Protein AF-Q4SDS0-F1 (afdb_monomer_lite)

Organism: Tetraodon nigroviridis (NCBI:txid99883)

Radius of gyration: 25.42 Å; chains: 1; bounding box: 62×35×102 Å

Secondary structure (DSSP, 8-state):
-------TT---EEEEEEE--BEEEEEEEE-TT--S--TTSBPPHHHHHHHHH---HHHHHHHHHHHHTTSEEEEEEEEEESSSS--EEEEEEEBTTB-EEEEEEE-SS-SSEEEEEEEEESEETTEE-SEEEEEE--EE-SSB---STTPPP-B-SS--B-EE--SSSS--TT-TT--TT-SSPPPSEEEEEEE----TT------S--------SS-----B--EEPPPPPP---BS-GGG-EEEEEE--EEE--BTTPPPP--SEEEEEE--GGG--

InterPro domains:
  IPR000884 Thrombospondin type-1 (TSP1) repeat [PS50092] (225-279)
  IPR000884 Thrombospondin type-1 (TSP1) repeat [SM00209] (228-279)
  IPR009465 Spondin, N-terminal [NF038123] (28-195)
  IPR009465 Spondin, N-terminal [PF06468] (27-187)
  IPR009465 Spondin, N-terminal [PS51020] (1-173)
  IPR036383 Thrombospondin type-1 repeat superfamily [G3DSA:2.20.100.10] (224-274)
  IPR036383 Thrombospondin type-1 repeat superfamily [SSF82895] (225-274)
  IPR038678 Spondin, N-terminal domain superfamily [G3DSA:2.60.40.2130] (24-167)
  IPR044004 Spondin-like TSP1 domain [PF19028] (226-278)
  IPR051418 Spondin/Thrombospondin type-1 domain-containing [PTHR11311] (27-207)

pLDDT: mean 83.77, std 17.31, range [27.3, 98.62]

Foldseek 3Di:
DDDPPDDLQFDKFKKKKKKWAAFKKKKWQFDPVDKQADFPAAHDPQLQCCQAPVDRVVVVVVLVVVVVVVGTDDMDIAGGDNDLGFMWMDMDIYGPRRQFMWMWGHHAQAQRKIKIDIGDGQDDPSDGDAKDKDQIFIKHNQFAPAQESPGPGHGHPPRGGIHTDWCCPVPDQSHHSPNPPDPTDGRSMMMMMGTDDDDPPDPPPPDRDRDPDPPPPPPPLPWDAWDKDPKDPWDAFDDDQVPFGKIKIFIGTPDQTDSPHHHDDDGMDMDTHHGPVNPD

Sequence (280 aa):
MFGVHRAAGSDMLTYILAATVCCGWSTVSHNPHFRLWAEGVPATKGVQDFAELGVTVELMKAAKEARKKRSVGAMYRTAGIPNGIGHSSTELLMQPQNSLLSLVVKVIPSPDWFVGVDSVNLCQGDQWKEELTFDLQPFDAGTDSGFTFSSPNFPTSPVEKVTKITSQLPNHPANSFYYPRLKELPPIASIRVTRQSRSPGRQAPMSNHILPNVISQRISETPLDCEVSPWSSWGLCLGPCSRGGVRHRTRYILLRPANAGTPCPELEEQAECVPHSCMK

Structure (mmCIF, N/CA/C/O backbone):
data_AF-Q4SDS0-F1
#
_entry.id   AF-Q4SDS0-F1
#
loop_
_atom_site.group_PDB
_atom_site.id
_atom_site.type_symbol
_atom_site.label_atom_id
_atom_site.label_alt_id
_atom_site.label_comp_id
_atom_site.label_asym_id
_atom_site.label_entity_id
_atom_site.label_seq_id
_atom_site.pdbx_PDB_ins_code
_atom_site.Cartn_x
_atom_site.Cartn_y
_atom_site.Cartn_z
_atom_site.occupancy
_atom_site.B_iso_or_equiv
_atom_site.auth_seq_id
_atom_site.auth_comp_id
_atom_site.auth_asym_id
_atom_site.auth_atom_id
_atom_site.pdbx_PDB_model_num
ATOM 1 N N . MET A 1 1 ? -26.284 -6.804 51.581 1.00 33.50 1 MET A N 1
ATOM 2 C CA . MET A 1 1 ? -24.942 -6.792 50.962 1.00 33.50 1 MET A CA 1
ATOM 3 C C . MET A 1 1 ? -25.123 -7.258 49.520 1.00 33.50 1 MET A C 1
ATOM 5 O O . MET A 1 1 ? -25.178 -8.453 49.276 1.00 33.50 1 MET A O 1
ATOM 9 N N . PHE A 1 2 ? -25.385 -6.334 48.591 1.00 27.30 2 PHE A N 1
ATOM 10 C CA . PHE A 1 2 ? -25.527 -6.672 47.172 1.00 27.30 2 PHE A CA 1
ATOM 11 C C . PHE A 1 2 ? -24.123 -6.853 46.594 1.00 27.30 2 PHE A C 1
ATOM 13 O O . PHE A 1 2 ? -23.396 -5.880 46.406 1.00 27.30 2 PHE A O 1
ATOM 20 N N . GLY A 1 3 ? -23.719 -8.105 46.391 1.00 28.34 3 GLY A N 1
ATOM 21 C CA . GLY A 1 3 ? -22.502 -8.431 45.662 1.00 28.34 3 GLY A CA 1
ATOM 22 C C . GLY A 1 3 ? -22.682 -8.036 44.203 1.00 28.34 3 GLY A C 1
ATOM 23 O O . GLY A 1 3 ? -23.443 -8.666 43.474 1.00 28.34 3 GLY A O 1
ATOM 24 N N . VAL A 1 4 ? -22.004 -6.972 43.778 1.00 33.41 4 VAL A N 1
ATOM 25 C CA . VAL A 1 4 ? -21.864 -6.646 42.360 1.00 33.41 4 VAL A CA 1
ATOM 26 C C . VAL A 1 4 ? -20.939 -7.705 41.765 1.00 33.41 4 VAL A C 1
ATOM 28 O O . VAL A 1 4 ? -19.718 -7.603 41.874 1.00 33.41 4 VAL A O 1
ATOM 31 N N . HIS A 1 5 ? -21.513 -8.748 41.167 1.00 31.73 5 HIS A N 1
ATOM 32 C CA . HIS A 1 5 ? -20.778 -9.599 40.240 1.00 31.73 5 HIS A CA 1
ATOM 33 C C . HIS A 1 5 ? -20.291 -8.708 39.090 1.00 31.73 5 HIS A C 1
ATOM 35 O O . HIS A 1 5 ? -21.069 -8.323 38.220 1.00 31.73 5 HIS A O 1
ATOM 41 N N . ARG A 1 6 ? -19.003 -8.339 39.095 1.00 37.62 6 ARG A N 1
ATOM 42 C CA . ARG A 1 6 ? -18.347 -7.855 37.877 1.00 37.62 6 ARG A CA 1
ATOM 43 C C . ARG A 1 6 ? -18.357 -9.015 36.889 1.00 37.62 6 ARG A C 1
ATOM 45 O O . ARG A 1 6 ? -17.782 -10.064 37.174 1.00 37.62 6 ARG A O 1
ATOM 52 N N . ALA A 1 7 ? -19.047 -8.840 35.767 1.00 35.28 7 ALA A N 1
ATOM 53 C CA . ALA A 1 7 ? -18.949 -9.758 34.646 1.00 35.28 7 ALA A CA 1
ATOM 54 C C . ALA A 1 7 ? -17.475 -9.836 34.224 1.00 35.28 7 ALA A C 1
ATOM 56 O O . ALA A 1 7 ? -16.846 -8.808 33.979 1.00 35.28 7 ALA A O 1
ATOM 57 N N . ALA A 1 8 ? -16.923 -11.044 34.139 1.00 43.19 8 ALA A N 1
ATOM 58 C CA . ALA A 1 8 ? -15.521 -11.280 33.786 1.00 43.19 8 ALA A CA 1
ATOM 59 C C . ALA A 1 8 ? -15.125 -10.761 32.377 1.00 43.19 8 ALA A C 1
ATOM 61 O O . ALA A 1 8 ? -13.953 -10.822 32.017 1.00 43.19 8 ALA A O 1
ATOM 62 N N . GLY A 1 9 ? -16.077 -10.231 31.596 1.00 44.12 9 GLY A N 1
ATOM 63 C CA . GLY A 1 9 ? -15.881 -9.649 30.263 1.00 44.12 9 GLY A CA 1
ATOM 64 C C . GLY A 1 9 ? -15.779 -8.117 30.197 1.00 44.12 9 GLY A C 1
ATOM 65 O O . GLY A 1 9 ? -15.529 -7.581 29.121 1.00 44.12 9 GLY A O 1
ATOM 66 N N . SER A 1 10 ? -15.942 -7.377 31.304 1.00 51.34 10 SER A N 1
ATOM 67 C CA . SER A 1 10 ? -15.918 -5.897 31.282 1.00 51.34 10 SER A CA 1
ATOM 68 C C . SER A 1 10 ? -14.525 -5.265 31.405 1.00 51.34 10 SER A C 1
ATOM 70 O O . SER A 1 10 ? -14.399 -4.039 31.379 1.00 51.34 10 SER A O 1
ATOM 72 N N . ASP A 1 11 ? -13.483 -6.075 31.576 1.00 62.34 11 ASP A N 1
ATOM 73 C CA . ASP A 1 11 ? -12.153 -5.575 31.904 1.00 62.34 11 ASP A CA 1
ATOM 74 C C . ASP A 1 11 ? -11.360 -5.162 30.657 1.00 62.34 11 ASP A C 1
ATOM 76 O O . ASP A 1 11 ? -11.319 -5.837 29.629 1.00 62.34 11 ASP A O 1
ATOM 80 N N . MET A 1 12 ? -10.714 -4.005 30.773 1.00 70.12 12 MET A N 1
ATOM 81 C CA . MET A 1 12 ? -9.801 -3.460 29.778 1.00 70.12 12 MET A CA 1
ATOM 82 C C . MET A 1 12 ? -8.515 -4.294 29.736 1.00 70.12 12 MET A C 1
ATOM 84 O O . MET A 1 12 ? -7.918 -4.560 30.783 1.00 70.12 12 MET A O 1
ATOM 88 N N . LEU A 1 13 ? -8.064 -4.671 28.538 1.00 77.56 13 LEU A N 1
ATOM 89 C CA . LEU A 1 13 ? -6.882 -5.514 28.354 1.00 77.56 13 LEU A CA 1
ATOM 90 C C . LEU A 1 13 ? -5.765 -4.810 27.602 1.00 77.56 13 LEU A C 1
ATOM 92 O O . LEU A 1 13 ? -6.003 -3.966 26.740 1.00 77.56 13 LEU A O 1
ATOM 96 N N . THR A 1 14 ? -4.540 -5.221 27.911 1.00 76.38 14 THR A N 1
ATOM 97 C CA . THR A 1 14 ? -3.346 -4.802 27.185 1.00 76.38 14 THR A CA 1
ATOM 98 C C . THR A 1 14 ? -2.980 -5.864 26.150 1.00 76.38 14 THR A C 1
ATOM 100 O O . THR A 1 14 ? -2.956 -7.053 26.465 1.00 76.38 14 THR A O 1
ATOM 103 N N . TYR A 1 15 ? -2.676 -5.436 24.931 1.00 80.75 15 TYR A N 1
ATOM 104 C CA . TYR A 1 15 ? -2.097 -6.260 23.871 1.00 80.75 15 TYR A CA 1
ATOM 105 C C . TYR A 1 15 ? -0.740 -5.698 23.464 1.00 80.75 15 TYR A C 1
ATOM 107 O O . TYR A 1 15 ? -0.554 -4.487 23.485 1.00 80.75 15 TYR A O 1
ATOM 115 N N . ILE A 1 16 ? 0.178 -6.554 23.030 1.00 75.38 16 ILE A N 1
ATOM 116 C CA . ILE A 1 16 ? 1.343 -6.140 22.247 1.00 75.38 16 ILE A CA 1
ATOM 117 C C . ILE A 1 16 ? 1.003 -6.345 20.780 1.00 75.38 16 ILE A C 1
ATOM 119 O O . ILE A 1 16 ? 0.650 -7.453 20.384 1.00 75.38 16 ILE A O 1
ATOM 123 N N . LEU A 1 17 ? 1.139 -5.292 19.980 1.00 70.06 17 LEU A N 1
ATOM 124 C CA . LEU A 1 17 ? 1.129 -5.382 18.526 1.00 70.06 17 LEU A CA 1
ATOM 125 C C . LEU A 1 17 ? 2.564 -5.231 18.030 1.00 70.06 17 LEU A C 1
ATOM 127 O O . LEU A 1 17 ? 3.147 -4.160 18.182 1.00 70.06 17 LEU A O 1
ATOM 131 N N . ALA A 1 18 ? 3.113 -6.298 17.458 1.00 68.38 18 ALA A N 1
ATOM 132 C CA . ALA A 1 18 ? 4.411 -6.326 16.798 1.00 68.38 18 ALA A CA 1
ATOM 133 C C . ALA A 1 18 ? 4.216 -6.403 15.280 1.00 68.38 18 ALA A C 1
ATOM 135 O O . ALA A 1 18 ? 3.434 -7.221 14.802 1.00 68.38 18 ALA A O 1
ATOM 136 N N . ALA A 1 19 ? 4.931 -5.573 14.530 1.00 64.69 19 ALA A N 1
ATOM 137 C CA . ALA A 1 19 ? 4.865 -5.501 13.078 1.00 64.69 19 ALA A CA 1
ATOM 138 C C . ALA A 1 19 ? 6.262 -5.684 12.475 1.00 64.69 19 ALA A C 1
ATOM 140 O O . ALA A 1 19 ? 7.244 -5.170 13.018 1.00 64.69 19 ALA A O 1
ATOM 141 N N . THR A 1 20 ? 6.346 -6.421 11.368 1.00 57.16 20 THR A N 1
ATOM 142 C CA . THR A 1 20 ? 7.600 -6.763 10.677 1.00 57.16 20 THR A CA 1
ATOM 143 C C . THR A 1 20 ? 7.770 -5.944 9.396 1.00 57.16 20 THR A C 1
ATOM 145 O O . THR A 1 20 ? 7.904 -6.474 8.299 1.00 57.16 20 THR A O 1
ATOM 148 N N . VAL A 1 21 ? 7.660 -4.620 9.517 1.00 60.19 21 VAL A N 1
ATOM 149 C CA . VAL A 1 21 ? 7.505 -3.718 8.366 1.00 60.19 21 VAL A CA 1
ATOM 150 C C . VAL A 1 21 ? 8.538 -2.611 8.425 1.00 60.19 21 VAL A C 1
ATOM 152 O O . VAL A 1 21 ? 8.699 -1.978 9.466 1.00 60.19 21 VAL A O 1
ATOM 155 N N . CYS A 1 22 ? 9.168 -2.309 7.293 1.00 59.31 22 CYS A N 1
ATOM 156 C CA . CYS A 1 22 ? 9.785 -1.004 7.085 1.00 59.31 22 CYS A CA 1
ATOM 157 C C . CYS A 1 22 ? 8.724 0.073 7.374 1.00 59.31 22 CYS A C 1
ATOM 159 O O . CYS A 1 22 ? 7.569 -0.115 6.993 1.00 59.31 22 CYS A O 1
ATOM 161 N N . CYS A 1 23 ? 9.098 1.217 7.952 1.00 68.31 23 CYS A N 1
ATOM 162 C CA . CYS A 1 23 ? 8.239 2.408 8.115 1.00 68.31 23 CYS A CA 1
ATOM 163 C C . CYS A 1 23 ? 7.340 2.470 9.362 1.00 68.31 23 CYS A C 1
ATOM 165 O O . CYS A 1 23 ? 7.058 1.490 10.050 1.00 68.31 23 CYS A O 1
ATOM 167 N N . GLY A 1 24 ? 6.948 3.704 9.702 1.00 72.81 24 GLY A N 1
ATOM 168 C CA . GLY A 1 24 ? 6.063 3.987 10.831 1.00 72.81 24 GLY A CA 1
ATOM 169 C C . GLY A 1 24 ? 4.643 3.537 10.524 1.00 72.81 24 GLY A C 1
ATOM 170 O O . GLY A 1 24 ? 4.201 3.589 9.377 1.00 72.81 24 GLY A O 1
ATOM 171 N N . TRP A 1 25 ? 3.915 3.120 11.554 1.00 75.12 25 TRP A N 1
ATOM 172 C CA . TRP A 1 25 ? 2.541 2.659 11.409 1.00 75.12 25 TRP A CA 1
ATOM 173 C C . TRP A 1 25 ? 1.581 3.333 12.378 1.00 75.12 25 TRP A C 1
ATOM 175 O O . TRP A 1 25 ? 1.963 3.812 13.451 1.00 75.12 25 TRP A O 1
ATOM 185 N N . SER A 1 26 ? 0.315 3.372 11.964 1.00 86.31 26 SER A N 1
ATOM 186 C CA . SER A 1 26 ? -0.791 3.937 12.732 1.00 86.31 26 SER A CA 1
ATOM 187 C C . SER A 1 26 ? -1.858 2.877 12.957 1.00 86.31 26 SER A C 1
ATOM 189 O O . SER A 1 26 ? -2.330 2.255 12.008 1.00 86.31 26 SER A O 1
ATOM 191 N N . THR A 1 27 ? -2.265 2.689 14.209 1.00 90.94 27 THR A N 1
ATOM 192 C CA . THR A 1 27 ? -3.337 1.755 14.573 1.00 90.94 27 THR A CA 1
ATOM 193 C C . THR A 1 27 ? -4.400 2.441 15.409 1.00 90.94 27 THR A C 1
ATOM 195 O O . THR A 1 27 ? -4.120 3.400 16.132 1.00 90.94 27 THR A O 1
ATOM 198 N N . VAL A 1 28 ? -5.623 1.936 15.333 1.00 94.25 28 VAL A N 1
ATOM 199 C CA . VAL A 1 28 ? -6.774 2.470 16.050 1.00 94.25 28 VAL A CA 1
ATOM 200 C C . VAL A 1 28 ? -7.627 1.335 16.597 1.00 94.25 28 VAL A C 1
ATOM 202 O O . VAL A 1 28 ? -7.937 0.382 15.883 1.00 94.25 28 VAL A O 1
ATOM 205 N N . SER A 1 29 ? -8.021 1.457 17.865 1.00 95.75 29 SER A N 1
ATOM 206 C CA . SER A 1 29 ? -9.073 0.641 18.462 1.00 95.75 29 SER A CA 1
ATOM 207 C C . SER A 1 29 ? -10.416 1.342 18.298 1.00 95.75 29 SER A C 1
ATOM 209 O O . SER A 1 29 ? -10.553 2.538 18.573 1.00 95.75 29 SER A O 1
ATOM 211 N N . HIS A 1 30 ? -11.418 0.626 17.807 1.00 96.81 30 HIS A N 1
ATOM 212 C CA . HIS A 1 30 ? -12.698 1.210 17.430 1.00 96.81 30 HIS A CA 1
ATOM 213 C C . HIS A 1 30 ? -13.838 0.191 17.497 1.00 96.81 30 HIS A C 1
ATOM 215 O O . HIS A 1 30 ? -13.660 -0.960 17.891 1.00 96.81 30 HIS A O 1
ATOM 221 N N . ASN A 1 31 ? -15.043 0.641 17.169 1.00 96.25 31 ASN A N 1
ATOM 222 C CA . ASN A 1 31 ? -16.224 -0.202 17.009 1.00 96.25 31 ASN A CA 1
ATOM 223 C C . ASN A 1 31 ? -16.774 -0.094 15.574 1.00 96.25 31 ASN A C 1
ATOM 225 O O . ASN A 1 31 ? -16.219 0.670 14.778 1.00 96.25 31 ASN A O 1
ATOM 229 N N . PRO A 1 32 ? -17.839 -0.838 15.215 1.00 96.56 32 PRO A N 1
ATOM 230 C CA . PRO A 1 32 ? -18.362 -0.864 13.845 1.00 96.56 32 PRO A CA 1
ATOM 231 C C . PRO A 1 32 ? -18.817 0.491 13.273 1.00 96.56 32 PRO A C 1
ATOM 233 O O . PRO A 1 32 ? -19.041 0.595 12.072 1.00 96.56 32 PRO A O 1
ATOM 236 N N . HIS A 1 33 ? -18.960 1.538 14.096 1.00 97.00 33 HIS A N 1
ATOM 237 C CA . HIS A 1 33 ? -19.347 2.882 13.643 1.00 97.00 33 HIS A CA 1
ATOM 238 C C . HIS A 1 33 ? -18.171 3.740 13.161 1.00 97.00 33 HIS A C 1
ATOM 240 O O . HIS A 1 33 ? -18.364 4.893 12.776 1.00 97.00 33 HIS A O 1
ATOM 246 N N . PHE A 1 34 ? -16.952 3.212 13.204 1.00 97.06 34 PHE A N 1
ATOM 247 C CA . PHE A 1 34 ? -15.772 3.846 12.637 1.00 97.06 34 PHE A CA 1
ATOM 248 C C . PHE A 1 34 ? -15.035 2.840 11.765 1.00 97.06 34 PHE A C 1
ATOM 250 O O . PHE A 1 34 ? -14.950 1.662 12.105 1.00 97.06 34 PHE A O 1
ATOM 257 N N . ARG A 1 35 ? -14.467 3.324 10.663 1.00 96.12 35 ARG A N 1
ATOM 258 C CA . ARG A 1 35 ? -13.637 2.527 9.770 1.00 96.12 35 ARG A CA 1
ATOM 259 C C . ARG A 1 35 ? -12.447 3.365 9.334 1.00 96.12 35 ARG A C 1
ATOM 261 O O . ARG A 1 35 ? -12.630 4.507 8.919 1.00 96.12 35 ARG A O 1
ATOM 268 N N . LEU A 1 36 ? -11.243 2.818 9.488 1.00 96.94 36 LEU A N 1
ATOM 269 C CA . LEU A 1 36 ? -10.006 3.523 9.150 1.00 96.94 36 LEU A CA 1
ATOM 270 C C . LEU A 1 36 ? -9.802 3.565 7.631 1.00 96.94 36 LEU A C 1
ATOM 272 O O . LEU A 1 36 ? -9.572 4.627 7.061 1.00 96.94 36 LEU A O 1
ATOM 276 N N . TRP A 1 37 ? -9.917 2.400 7.002 1.00 98.12 37 TRP A N 1
ATOM 277 C CA . TRP A 1 37 ? -9.849 2.160 5.565 1.00 98.12 37 TRP A CA 1
ATOM 278 C C . TRP A 1 37 ? -10.607 0.861 5.267 1.00 98.12 37 TRP A C 1
ATOM 280 O O . TRP A 1 37 ? -10.915 0.111 6.192 1.00 98.12 37 TRP A O 1
ATOM 290 N N . ALA A 1 38 ? -10.931 0.602 4.003 1.00 98.00 38 ALA A N 1
ATOM 291 C CA . ALA A 1 38 ? -11.484 -0.678 3.577 1.00 98.00 38 ALA A CA 1
ATOM 292 C C . ALA A 1 38 ? -11.214 -0.910 2.096 1.00 98.00 38 ALA A C 1
ATOM 294 O O . ALA A 1 38 ? -11.163 0.045 1.329 1.00 98.00 38 ALA A O 1
ATOM 295 N N . GLU A 1 39 ? -11.095 -2.168 1.688 1.00 98.12 39 GLU A N 1
ATOM 296 C CA . GLU A 1 39 ? -11.048 -2.519 0.270 1.00 98.12 39 GLU A CA 1
ATOM 297 C C . GLU A 1 39 ? -12.384 -2.192 -0.420 1.00 98.12 39 GLU A C 1
ATOM 299 O O . GLU A 1 39 ? -13.466 -2.361 0.152 1.00 98.12 39 GLU A O 1
ATOM 304 N N . GLY A 1 40 ? -12.316 -1.708 -1.661 1.00 98.06 40 GLY A N 1
ATOM 305 C CA . GLY A 1 40 ? -13.491 -1.426 -2.486 1.00 98.06 40 GLY A CA 1
ATOM 306 C C . GLY A 1 40 ? -14.203 -0.103 -2.177 1.00 98.06 40 GLY A C 1
ATOM 307 O O . GLY A 1 40 ? -15.256 0.169 -2.769 1.00 98.06 40 GLY A O 1
ATOM 308 N N . VAL A 1 41 ? -13.636 0.742 -1.310 1.00 97.50 41 VAL A N 1
ATOM 309 C CA . VAL A 1 41 ? -14.103 2.117 -1.055 1.00 97.50 41 VAL A CA 1
ATOM 310 C C . VAL A 1 41 ? -12.971 3.128 -1.273 1.00 97.50 41 VAL A C 1
ATOM 312 O O . VAL A 1 41 ? -11.807 2.760 -1.126 1.00 97.50 41 VAL A O 1
ATOM 315 N N . PRO A 1 42 ? -13.275 4.393 -1.621 1.00 98.25 42 PRO A N 1
ATOM 316 C CA . PRO A 1 42 ? -12.254 5.434 -1.734 1.00 98.25 42 PRO A CA 1
ATOM 317 C C . PRO A 1 42 ? -11.508 5.656 -0.414 1.00 98.25 42 PRO A C 1
ATOM 319 O O . PRO A 1 42 ? -12.120 5.643 0.662 1.00 98.25 42 PRO A O 1
ATOM 322 N N . ALA A 1 43 ? -10.199 5.896 -0.497 1.00 98.06 43 ALA A N 1
ATOM 323 C CA . ALA A 1 43 ? -9.398 6.260 0.662 1.00 98.06 43 ALA A CA 1
ATOM 324 C C . ALA A 1 43 ? -9.903 7.572 1.289 1.00 98.06 43 ALA A C 1
ATOM 326 O O . ALA A 1 43 ? -10.281 8.524 0.604 1.00 98.06 43 ALA A O 1
ATOM 327 N N . THR A 1 44 ? -9.905 7.646 2.623 1.00 97.44 44 THR A N 1
ATOM 328 C CA . THR A 1 44 ? -10.144 8.927 3.304 1.00 97.44 44 THR A CA 1
ATOM 329 C C . THR A 1 44 ? -8.949 9.853 3.093 1.00 97.44 44 THR A C 1
ATOM 331 O O . THR A 1 44 ? -7.834 9.376 2.887 1.00 97.44 44 THR A O 1
ATOM 334 N N . LYS A 1 45 ? -9.131 11.172 3.252 1.00 97.12 45 LYS A N 1
ATOM 335 C CA . LYS A 1 45 ? -8.011 12.125 3.151 1.00 97.12 45 LYS A CA 1
ATOM 336 C C . LYS A 1 45 ? -6.840 11.768 4.077 1.00 97.12 45 LYS A C 1
ATOM 338 O O . LYS A 1 45 ? -5.687 11.892 3.691 1.00 97.12 45 LYS A O 1
ATOM 343 N N . GLY A 1 46 ? -7.129 11.259 5.276 1.00 96.25 46 GLY A N 1
ATOM 344 C CA . GLY A 1 46 ? -6.086 10.788 6.184 1.00 96.25 46 GLY A CA 1
ATOM 345 C C . GLY A 1 46 ? -5.331 9.563 5.662 1.00 96.25 46 GLY A C 1
ATOM 346 O O . GLY A 1 46 ? -4.115 9.506 5.805 1.00 96.25 46 GLY A O 1
ATOM 347 N N . VAL A 1 47 ? -6.025 8.592 5.062 1.00 97.44 47 VAL A N 1
ATOM 348 C CA . VAL A 1 47 ? -5.379 7.404 4.476 1.00 97.44 47 VAL A CA 1
ATOM 349 C C . VAL A 1 47 ? -4.550 7.793 3.258 1.00 97.44 47 VAL A C 1
ATOM 351 O O . VAL A 1 47 ? -3.416 7.342 3.164 1.00 97.44 47 VAL A O 1
ATOM 354 N N . GLN A 1 48 ? -5.064 8.683 2.405 1.00 97.56 48 GLN A N 1
ATOM 355 C CA . GLN A 1 48 ? -4.325 9.256 1.280 1.00 97.56 48 GLN A CA 1
ATOM 356 C C . GLN A 1 48 ? -3.015 9.911 1.745 1.00 97.56 48 GLN A C 1
ATOM 358 O O . GLN A 1 48 ? -1.935 9.494 1.341 1.00 97.56 48 GLN A O 1
ATOM 363 N N . ASP A 1 49 ? -3.095 10.892 2.654 1.00 96.69 49 ASP A N 1
ATOM 364 C CA . ASP A 1 49 ? -1.915 11.623 3.143 1.00 96.69 49 ASP A CA 1
ATOM 365 C C . ASP A 1 49 ? -0.897 10.687 3.812 1.00 96.69 49 ASP A C 1
ATOM 367 O O . ASP A 1 49 ? 0.318 10.900 3.754 1.00 96.69 49 ASP A O 1
ATOM 371 N N . PHE A 1 50 ? -1.383 9.628 4.460 1.00 95.56 50 PHE A N 1
ATOM 372 C CA . PHE A 1 50 ? -0.526 8.635 5.082 1.00 95.56 50 PHE A CA 1
ATOM 373 C C . PHE A 1 50 ? 0.143 7.712 4.058 1.00 95.56 50 PHE A C 1
ATOM 375 O O . PHE A 1 50 ? 1.338 7.454 4.185 1.00 95.56 50 PHE A O 1
ATOM 382 N N . ALA A 1 51 ? -0.585 7.234 3.053 1.00 96.62 51 ALA A N 1
ATOM 383 C CA . ALA A 1 51 ? -0.062 6.332 2.033 1.00 96.62 51 ALA A CA 1
ATOM 384 C C . ALA A 1 51 ? 0.905 7.046 1.072 1.00 96.62 51 ALA A C 1
ATOM 386 O O . ALA A 1 51 ? 1.976 6.521 0.777 1.00 96.62 51 ALA A O 1
ATOM 387 N N . GLU A 1 52 ? 0.614 8.291 0.688 1.00 95.94 52 GLU A N 1
ATOM 388 C CA . GLU A 1 52 ? 1.468 9.087 -0.205 1.00 95.94 52 GLU A CA 1
ATOM 389 C C . GLU A 1 52 ? 2.645 9.744 0.528 1.00 95.94 52 GLU A C 1
ATOM 391 O O . GLU A 1 52 ? 3.760 9.772 0.014 1.00 95.94 52 GLU A O 1
ATOM 396 N N . LEU A 1 53 ? 2.464 10.231 1.763 1.00 92.62 53 LEU A N 1
ATOM 397 C CA . LEU A 1 53 ? 3.466 11.087 2.429 1.00 92.62 53 LEU A CA 1
ATOM 398 C C . LEU A 1 53 ? 3.900 10.599 3.819 1.00 92.62 53 LEU A C 1
ATOM 400 O O . LEU A 1 53 ? 4.834 11.151 4.399 1.00 92.62 53 LEU A O 1
ATOM 404 N N . GLY A 1 54 ? 3.244 9.586 4.388 1.00 90.88 54 GLY A N 1
ATOM 405 C CA . GLY A 1 54 ? 3.471 9.164 5.777 1.00 90.88 54 GLY A CA 1
ATOM 406 C C . GLY A 1 54 ? 2.943 10.162 6.817 1.00 90.88 54 GLY A C 1
ATOM 407 O O . GLY A 1 54 ? 3.278 10.070 8.002 1.00 90.88 54 GLY A O 1
ATOM 408 N N . VAL A 1 55 ? 2.120 11.131 6.405 1.00 91.62 55 VAL A N 1
ATOM 409 C CA . VAL A 1 55 ? 1.597 12.192 7.274 1.00 91.62 55 VAL A CA 1
ATOM 410 C C . VAL A 1 55 ? 0.338 11.709 7.999 1.00 91.62 55 VAL A C 1
ATOM 412 O O . VAL A 1 55 ? -0.578 11.162 7.402 1.00 91.62 55 VAL A O 1
ATOM 415 N N . THR A 1 56 ? 0.263 11.927 9.318 1.00 90.94 56 THR A N 1
ATOM 416 C CA . THR A 1 56 ? -0.827 11.393 10.169 1.00 90.94 56 THR A CA 1
ATOM 417 C C . THR A 1 56 ? -1.848 12.437 10.626 1.00 90.94 56 THR A C 1
ATOM 419 O O . THR A 1 56 ? -2.751 12.116 11.395 1.00 90.94 56 THR A O 1
ATOM 422 N N . VAL A 1 57 ? -1.732 13.694 10.191 1.00 92.38 57 VAL A N 1
ATOM 423 C CA . VAL A 1 57 ? -2.530 14.814 10.728 1.00 92.38 57 VAL A CA 1
ATOM 424 C C . VAL A 1 57 ? -4.034 14.586 10.547 1.00 92.38 57 VAL A C 1
ATOM 426 O O . VAL A 1 57 ? -4.777 14.601 11.534 1.00 92.38 57 VAL A O 1
ATOM 429 N N . GLU A 1 58 ? -4.483 14.313 9.321 1.00 95.69 58 GLU A N 1
ATOM 430 C CA . GLU A 1 58 ? -5.908 14.116 9.029 1.00 95.69 58 GLU A CA 1
ATOM 431 C C . GLU A 1 58 ? -6.445 12.790 9.598 1.00 95.69 58 GLU A C 1
ATOM 433 O O . GLU A 1 58 ? -7.574 12.756 10.093 1.00 95.69 58 GLU A O 1
ATOM 438 N N . LEU A 1 59 ? -5.623 11.730 9.672 1.00 94.12 59 LEU A N 1
ATOM 439 C CA . LEU A 1 59 ? -5.982 10.497 10.392 1.00 94.12 59 LEU A CA 1
ATOM 440 C C . LEU A 1 59 ? -6.278 10.768 11.872 1.00 94.12 59 LEU A C 1
ATOM 442 O O . LEU A 1 59 ? -7.321 10.373 12.396 1.00 94.12 59 LEU A O 1
ATOM 446 N N . MET A 1 60 ? -5.371 11.477 12.551 1.00 92.25 60 MET A N 1
ATOM 447 C CA . MET A 1 60 ? -5.505 11.793 13.975 1.00 92.25 60 MET A CA 1
ATOM 448 C C . MET A 1 60 ? -6.717 12.689 14.238 1.00 92.25 60 MET A C 1
ATOM 450 O O . MET A 1 60 ? -7.389 12.541 15.261 1.00 92.25 60 MET A O 1
ATOM 454 N N . LYS A 1 61 ? -7.008 13.622 13.330 1.00 95.00 61 LYS A N 1
ATOM 455 C CA . LYS A 1 61 ? -8.188 14.487 13.396 1.00 95.00 61 LYS A CA 1
ATOM 456 C C . LYS A 1 61 ? -9.479 13.676 13.274 1.00 95.00 61 LYS A C 1
ATOM 458 O O . LYS A 1 61 ? -10.335 13.791 14.150 1.00 95.00 61 LYS A O 1
ATOM 463 N N . ALA A 1 62 ? -9.585 12.797 12.276 1.00 95.31 62 ALA A N 1
ATOM 464 C CA . ALA A 1 62 ? -10.745 11.922 12.103 1.00 95.31 62 ALA A CA 1
ATOM 465 C C . ALA A 1 62 ? -10.965 11.005 13.321 1.00 95.31 62 ALA A C 1
ATOM 467 O O . ALA A 1 62 ? -12.080 10.914 13.840 1.00 95.31 62 ALA A O 1
ATOM 468 N N . ALA A 1 63 ? -9.897 10.392 13.841 1.00 94.56 63 ALA A N 1
ATOM 469 C CA . ALA A 1 63 ? -9.963 9.540 15.026 1.00 94.56 63 ALA A CA 1
ATOM 470 C C . ALA A 1 63 ? -10.392 10.313 16.287 1.00 94.56 63 ALA A C 1
ATOM 472 O O . ALA A 1 63 ? -11.194 9.813 17.078 1.00 94.56 63 ALA A O 1
ATOM 473 N N . LYS A 1 64 ? -9.909 11.551 16.476 1.00 95.44 64 LYS A N 1
ATOM 474 C CA . LYS A 1 64 ? -10.325 12.420 17.592 1.00 95.44 64 LYS A CA 1
ATOM 475 C C . LYS A 1 64 ? -11.810 12.773 17.523 1.00 95.44 64 LYS A C 1
ATOM 477 O O . LYS A 1 64 ? -12.489 12.699 18.547 1.00 95.44 64 LYS A O 1
ATOM 482 N N . GLU A 1 65 ? -12.329 13.115 16.346 1.00 96.25 65 GLU A N 1
ATOM 483 C CA . GLU A 1 65 ? -13.760 13.399 16.180 1.00 96.25 65 GLU A CA 1
ATOM 484 C C . GLU A 1 65 ? -14.623 12.150 16.404 1.00 96.25 65 GLU A C 1
ATOM 486 O O . GLU A 1 65 ? -15.641 12.207 17.096 1.00 96.25 65 GLU A O 1
ATOM 491 N N . ALA A 1 66 ? -14.191 10.990 15.907 1.00 96.31 66 ALA A N 1
ATOM 492 C CA . ALA A 1 66 ? -14.875 9.721 16.144 1.00 96.31 66 ALA A CA 1
ATOM 493 C C . ALA A 1 66 ? -14.829 9.286 17.621 1.00 96.31 66 ALA A C 1
ATOM 495 O O . ALA A 1 66 ? -15.777 8.680 18.126 1.00 96.31 66 ALA A O 1
ATOM 496 N N . ARG A 1 67 ? -13.771 9.649 18.354 1.00 95.38 67 ARG A N 1
ATOM 497 C CA . ARG A 1 67 ? -13.659 9.405 19.798 1.00 95.38 67 ARG A CA 1
ATOM 498 C C . ARG A 1 67 ? -14.676 10.209 20.606 1.00 95.38 67 ARG A C 1
ATOM 500 O O . ARG A 1 67 ? -15.247 9.665 21.549 1.00 95.38 67 ARG A O 1
ATOM 507 N N . LYS A 1 68 ? -14.984 11.454 20.215 1.00 96.31 68 LYS A N 1
ATOM 508 C CA . LYS A 1 68 ? -16.079 12.236 20.835 1.00 96.31 68 LYS A CA 1
ATOM 509 C C . LYS A 1 68 ? -17.429 11.518 20.716 1.00 96.31 68 LYS A C 1
ATOM 511 O O . LYS A 1 68 ? -18.258 11.613 21.615 1.00 96.31 68 LYS A O 1
ATOM 516 N N . LYS A 1 69 ? -17.617 10.752 19.637 1.00 96.06 69 LYS A N 1
ATOM 517 C CA . LYS A 1 69 ? -18.804 9.923 19.370 1.00 96.06 69 LYS A CA 1
ATOM 518 C C . LYS A 1 69 ? -18.721 8.513 19.972 1.00 96.06 69 LYS A C 1
ATOM 520 O O . LYS A 1 69 ? -19.607 7.703 19.730 1.00 96.06 69 LYS A O 1
ATOM 525 N N . ARG A 1 70 ? -17.673 8.207 20.752 1.00 95.50 70 ARG A N 1
ATOM 526 C CA . ARG A 1 70 ? -17.382 6.880 21.338 1.00 95.50 70 ARG A CA 1
ATOM 527 C C . ARG A 1 70 ? -17.157 5.759 20.311 1.00 95.50 70 ARG A C 1
ATOM 529 O O . ARG A 1 70 ? -17.125 4.587 20.679 1.00 95.50 70 ARG A O 1
ATOM 536 N N . SER A 1 71 ? -16.966 6.095 19.036 1.00 96.88 71 SER A N 1
ATOM 537 C CA . SER A 1 71 ? -16.703 5.116 17.972 1.00 96.88 71 SER A CA 1
ATOM 538 C C . SER A 1 71 ? -15.241 4.661 17.940 1.00 96.88 71 SER A C 1
ATOM 540 O O . SER A 1 71 ? -14.953 3.549 17.512 1.00 96.88 71 SER A O 1
ATOM 542 N N . VAL A 1 72 ? -14.327 5.499 18.439 1.00 96.56 72 VAL A N 1
ATOM 543 C CA . VAL A 1 72 ? -12.891 5.213 18.586 1.00 96.56 72 VAL A CA 1
ATOM 544 C C . VAL A 1 72 ? -12.515 5.207 20.067 1.00 96.56 72 VAL A C 1
ATOM 546 O O . VAL A 1 72 ? -12.889 6.124 20.798 1.00 96.56 72 VAL A O 1
ATOM 549 N N . GLY A 1 73 ? -11.746 4.204 20.491 1.00 91.88 73 GLY A N 1
ATOM 550 C CA . GLY A 1 73 ? -11.186 4.093 21.837 1.00 91.88 73 GLY A CA 1
ATOM 551 C C . GLY A 1 73 ? -9.855 4.834 21.953 1.00 91.88 73 GLY A C 1
ATOM 552 O O . GLY A 1 73 ? -9.758 5.876 22.610 1.00 91.88 73 GLY A O 1
ATOM 553 N N . ALA A 1 74 ? -8.823 4.317 21.289 1.00 88.50 74 ALA A N 1
ATOM 554 C CA . ALA A 1 74 ? -7.480 4.884 21.284 1.00 88.50 74 ALA A CA 1
ATOM 555 C C . ALA A 1 74 ? -6.820 4.758 19.906 1.00 88.50 74 ALA A C 1
ATOM 557 O O . ALA A 1 74 ? -7.149 3.878 19.117 1.00 88.50 74 ALA A O 1
ATOM 558 N N . MET A 1 75 ? -5.879 5.658 19.628 1.00 87.25 75 MET A N 1
ATOM 559 C CA . MET A 1 75 ? -5.059 5.636 18.422 1.00 87.25 75 MET A CA 1
ATOM 560 C C . MET A 1 75 ? -3.591 5.686 18.830 1.00 87.25 75 MET A C 1
ATOM 562 O O . MET A 1 75 ? -3.208 6.535 19.639 1.00 87.25 75 MET A O 1
ATOM 566 N N . TYR A 1 76 ? -2.792 4.788 18.266 1.00 86.50 76 TYR A N 1
ATOM 567 C CA . TYR A 1 76 ? -1.380 4.621 18.586 1.00 86.50 76 TYR A CA 1
ATOM 568 C C . TYR A 1 76 ? -0.541 4.839 17.335 1.00 86.50 76 TYR A C 1
ATOM 570 O O . TYR A 1 76 ? -0.944 4.501 16.220 1.00 86.50 76 TYR A O 1
ATOM 578 N N . ARG A 1 77 ? 0.631 5.432 17.546 1.00 82.00 77 ARG A N 1
ATOM 579 C CA . ARG A 1 77 ? 1.643 5.689 16.525 1.00 82.00 77 ARG A CA 1
ATOM 580 C C . ARG A 1 77 ? 2.949 5.131 17.051 1.00 82.00 77 ARG A C 1
ATOM 582 O O . ARG A 1 77 ? 3.264 5.360 18.217 1.00 82.00 77 ARG A O 1
ATOM 589 N N . THR A 1 78 ? 3.699 4.450 16.203 1.00 74.81 78 THR A N 1
ATOM 590 C CA . THR A 1 78 ? 5.038 3.985 16.565 1.00 74.81 78 THR A CA 1
ATOM 591 C C . THR A 1 78 ? 6.078 4.471 15.571 1.00 74.81 78 THR A C 1
ATOM 593 O O . THR A 1 78 ? 5.759 4.853 14.441 1.00 74.81 78 THR A O 1
ATOM 596 N N . ALA A 1 79 ? 7.328 4.472 16.023 1.00 69.56 79 ALA A N 1
ATOM 597 C CA . ALA A 1 79 ? 8.470 4.796 15.193 1.00 69.56 79 ALA A CA 1
ATOM 598 C C . ALA A 1 79 ? 8.616 3.778 14.055 1.00 69.56 79 ALA A C 1
ATOM 600 O O . ALA A 1 79 ? 8.350 2.582 14.219 1.00 69.56 79 ALA A O 1
ATOM 601 N N . GLY A 1 80 ? 9.040 4.283 12.899 1.00 67.56 80 GLY A N 1
ATOM 602 C CA . GLY A 1 80 ? 9.299 3.456 11.735 1.00 67.56 80 GLY A CA 1
ATOM 603 C C . GLY A 1 80 ? 10.599 2.686 11.833 1.00 67.56 80 GLY A C 1
ATOM 604 O O . GLY A 1 80 ? 11.564 3.140 12.445 1.00 67.56 80 GLY A O 1
ATOM 605 N N . ILE A 1 81 ? 10.617 1.522 11.197 1.00 70.00 81 ILE A N 1
ATOM 606 C CA . ILE A 1 81 ? 11.832 0.735 11.021 1.00 70.00 81 ILE A CA 1
ATOM 607 C C . ILE A 1 81 ? 12.603 1.337 9.841 1.00 70.00 81 ILE A C 1
ATOM 609 O O . ILE A 1 81 ? 11.995 1.534 8.787 1.00 70.00 81 ILE A O 1
ATOM 613 N N . PRO A 1 82 ? 13.901 1.659 9.994 1.00 67.81 82 PRO A N 1
ATOM 614 C CA . PRO A 1 82 ? 14.665 2.364 8.962 1.00 67.81 82 PRO A CA 1
ATOM 615 C C . PRO A 1 82 ? 15.017 1.493 7.747 1.00 67.81 82 PRO A C 1
ATOM 617 O O . PRO A 1 82 ? 15.397 2.028 6.712 1.00 67.81 82 PRO A O 1
ATOM 620 N N . ASN A 1 83 ? 14.905 0.167 7.869 1.00 70.56 83 ASN A N 1
ATOM 621 C CA . ASN A 1 83 ? 15.283 -0.802 6.844 1.00 70.56 83 ASN A CA 1
ATOM 622 C C . ASN A 1 83 ? 14.078 -1.640 6.402 1.00 70.56 83 ASN A C 1
ATOM 624 O O . ASN A 1 83 ? 13.128 -1.817 7.165 1.00 70.56 83 ASN A O 1
ATOM 628 N N . GLY A 1 84 ? 14.183 -2.233 5.205 1.00 61.94 84 GLY A N 1
ATOM 629 C CA . GLY A 1 84 ? 13.184 -3.137 4.616 1.00 61.94 84 GLY A CA 1
ATOM 630 C C . GLY A 1 84 ? 12.756 -4.301 5.521 1.00 61.94 84 GLY A C 1
ATOM 631 O O . GLY A 1 84 ? 11.635 -4.781 5.405 1.00 61.94 84 GLY A O 1
ATOM 632 N N . ILE A 1 85 ? 13.634 -4.719 6.440 1.00 69.50 85 ILE A N 1
ATOM 633 C CA . ILE A 1 85 ? 13.400 -5.787 7.414 1.00 69.50 85 ILE A CA 1
ATOM 634 C C . ILE A 1 85 ? 13.689 -5.251 8.817 1.00 69.50 85 ILE A C 1
ATOM 636 O O . ILE A 1 85 ? 14.739 -4.658 9.076 1.00 69.50 85 ILE A O 1
ATOM 640 N N . GLY A 1 86 ? 12.767 -5.512 9.736 1.00 70.56 86 GLY A N 1
ATOM 641 C CA . GLY A 1 86 ? 12.952 -5.340 11.170 1.00 70.56 86 GLY A CA 1
ATOM 642 C C . GLY A 1 86 ? 11.644 -5.561 11.914 1.00 70.56 86 GLY A C 1
ATOM 643 O O . GLY A 1 86 ? 10.623 -5.876 11.307 1.00 70.56 86 GLY A O 1
ATOM 644 N N . HIS A 1 87 ? 11.665 -5.363 13.230 1.00 75.50 87 HIS A N 1
ATOM 645 C CA . HIS A 1 87 ? 10.478 -5.466 14.076 1.00 75.50 87 HIS A CA 1
ATOM 646 C C . HIS A 1 87 ? 10.226 -4.168 14.852 1.00 75.50 87 HIS A C 1
ATOM 648 O O . HIS A 1 87 ? 11.165 -3.528 15.312 1.00 75.50 87 HIS A O 1
ATOM 654 N N . SER A 1 88 ? 8.962 -3.777 15.010 1.00 81.44 88 SER A N 1
ATOM 655 C CA . SER A 1 88 ? 8.542 -2.671 15.880 1.00 81.44 88 SER A CA 1
ATOM 656 C C . SER A 1 88 ? 7.289 -3.089 16.631 1.00 81.44 88 SER A C 1
ATOM 658 O O . SER A 1 88 ? 6.394 -3.696 16.041 1.00 81.44 88 SER A O 1
ATOM 660 N N . SER A 1 89 ? 7.219 -2.787 17.926 1.00 83.06 89 SER A N 1
ATOM 661 C CA . SER A 1 89 ? 6.084 -3.159 18.768 1.00 83.06 89 SER A CA 1
ATOM 662 C C . SER A 1 89 ? 5.532 -1.992 19.573 1.00 83.06 89 SER A C 1
ATOM 664 O O . SER A 1 89 ? 6.273 -1.088 19.951 1.00 83.06 89 SER A O 1
ATOM 666 N N . THR A 1 90 ? 4.239 -2.036 19.885 1.00 83.00 90 THR A N 1
ATOM 667 C CA . THR A 1 90 ? 3.601 -1.101 20.817 1.00 83.00 90 THR A CA 1
ATOM 668 C C . THR A 1 90 ? 2.566 -1.807 21.687 1.00 83.00 90 THR A C 1
ATOM 670 O O . THR A 1 90 ? 2.023 -2.846 21.299 1.00 83.00 90 THR A O 1
ATOM 673 N N . GLU A 1 91 ? 2.277 -1.231 22.851 1.00 85.44 91 GLU A N 1
ATOM 674 C CA . GLU A 1 91 ? 1.217 -1.707 23.733 1.00 85.44 91 GLU A CA 1
ATOM 675 C C . GLU A 1 91 ? -0.102 -0.992 23.437 1.00 85.44 91 GLU A C 1
ATOM 677 O O . GLU A 1 91 ? -0.189 0.237 23.413 1.00 85.44 91 GLU A O 1
ATOM 682 N N . LEU A 1 92 ? -1.151 -1.783 23.237 1.00 86.00 92 LEU A N 1
ATOM 683 C CA . LEU A 1 92 ? -2.500 -1.331 22.941 1.00 86.00 92 LEU A CA 1
ATOM 684 C C . LEU A 1 92 ? -3.403 -1.601 24.129 1.00 86.00 92 LEU A C 1
ATOM 686 O O . LEU A 1 92 ? -3.392 -2.689 24.697 1.00 86.00 92 LEU A O 1
ATOM 690 N N . LEU A 1 93 ? -4.236 -0.624 24.457 1.00 87.06 93 LEU A N 1
ATOM 691 C CA . LEU A 1 93 ? -5.238 -0.732 25.499 1.00 87.06 93 LEU A CA 1
ATOM 692 C C . LEU A 1 93 ? -6.611 -0.905 24.850 1.00 87.06 93 LEU A C 1
ATOM 694 O O . LEU A 1 93 ? -7.163 0.030 24.265 1.00 87.06 93 LEU A O 1
ATOM 698 N N . MET A 1 94 ? -7.147 -2.116 24.945 1.00 88.75 94 MET A N 1
ATOM 699 C CA . MET A 1 94 ? -8.394 -2.520 24.307 1.00 88.75 94 MET A CA 1
ATOM 700 C C . MET A 1 94 ? -9.537 -2.538 25.318 1.00 88.75 94 MET A C 1
ATOM 702 O O . MET A 1 94 ? -9.385 -3.000 26.449 1.00 88.75 94 MET A O 1
ATOM 706 N N . GLN A 1 95 ? -10.697 -2.042 24.895 1.00 88.81 95 GLN A N 1
ATOM 707 C CA . GLN A 1 95 ? -11.924 -2.025 25.690 1.00 88.81 95 GLN A CA 1
ATOM 708 C C . GLN A 1 95 ? -12.998 -2.851 24.975 1.00 88.81 95 GLN A C 1
ATOM 710 O O . GLN A 1 95 ? -13.034 -2.807 23.744 1.00 88.81 95 GLN A O 1
ATOM 715 N N . PRO A 1 96 ? -13.909 -3.537 25.692 1.00 88.69 96 PRO A N 1
ATOM 716 C CA . PRO A 1 96 ? -14.952 -4.351 25.054 1.00 88.69 96 PRO A CA 1
ATOM 717 C C . PRO A 1 96 ? -15.806 -3.561 24.049 1.00 88.69 96 PRO A C 1
ATOM 719 O O . PRO A 1 96 ? -16.127 -4.041 22.969 1.00 88.69 96 PRO A O 1
ATOM 722 N N . GLN A 1 97 ? -16.096 -2.296 24.362 1.00 90.50 97 GLN A N 1
ATOM 723 C CA . GLN A 1 97 ? -16.866 -1.383 23.508 1.00 90.50 97 GLN A CA 1
ATOM 724 C C . GLN A 1 97 ? -16.128 -0.894 22.249 1.00 90.50 97 GLN A C 1
ATOM 726 O O . GLN A 1 97 ? -16.759 -0.318 21.367 1.00 90.50 97 GLN A O 1
ATOM 731 N N . ASN A 1 98 ? -14.807 -1.084 22.172 1.00 93.31 98 ASN A N 1
ATOM 732 C CA . ASN A 1 98 ? -13.953 -0.732 21.035 1.00 93.31 98 ASN A CA 1
ATOM 733 C C . ASN A 1 98 ? -12.990 -1.899 20.742 1.00 93.31 98 ASN A C 1
ATOM 735 O O . ASN A 1 98 ? -11.770 -1.739 20.793 1.00 93.31 98 ASN A O 1
ATOM 739 N N . SER A 1 99 ? -13.550 -3.089 20.512 1.00 94.62 99 SER A N 1
ATOM 740 C CA . SER A 1 99 ? -12.799 -4.339 20.356 1.00 94.62 99 SER A CA 1
ATOM 741 C C . SER A 1 99 ? -12.209 -4.563 18.961 1.00 94.62 99 SER A C 1
ATOM 743 O O . SER A 1 99 ? -11.449 -5.517 18.775 1.00 94.62 99 SER A O 1
ATOM 745 N N . LEU A 1 100 ? -12.556 -3.718 17.984 1.00 96.56 100 LEU A N 1
ATOM 746 C CA . LEU A 1 100 ? -12.024 -3.796 16.627 1.00 96.56 100 LEU A CA 1
ATOM 747 C C . LEU A 1 100 ? -10.687 -3.069 16.542 1.00 96.56 100 LEU A C 1
ATOM 749 O O . LEU A 1 100 ? -10.528 -1.981 17.095 1.00 96.56 100 LEU A O 1
ATOM 753 N N . LEU A 1 101 ? -9.747 -3.660 15.816 1.00 95.94 101 LEU A N 1
ATOM 754 C CA . LEU A 1 101 ? -8.432 -3.109 15.543 1.00 95.94 101 LEU A CA 1
ATOM 755 C C . LEU A 1 101 ? -8.277 -2.882 14.038 1.00 95.94 101 LEU A C 1
ATOM 757 O O . LEU A 1 101 ? -8.415 -3.821 13.254 1.00 95.94 101 LEU A O 1
ATOM 761 N N . SER A 1 102 ? -7.929 -1.656 13.652 1.00 96.81 102 SER A N 1
ATOM 762 C CA . SER A 1 102 ? -7.485 -1.340 12.291 1.00 96.81 102 SER A CA 1
ATOM 763 C C . SER A 1 102 ? -6.066 -0.788 12.309 1.00 96.81 102 SER A C 1
ATOM 765 O O . SER A 1 102 ? -5.707 -0.009 13.191 1.00 96.81 102 SER A O 1
ATOM 767 N N . LEU A 1 103 ? -5.264 -1.171 11.323 1.00 95.00 103 LEU A N 1
ATOM 768 C CA . LEU A 1 103 ? -3.861 -0.798 11.158 1.00 95.00 103 LEU A CA 1
ATOM 769 C C . LEU A 1 103 ? -3.626 -0.326 9.726 1.00 95.00 103 LEU A C 1
ATOM 771 O O . LEU A 1 103 ? -4.168 -0.919 8.796 1.00 95.00 103 LEU A O 1
ATOM 775 N N . VAL A 1 104 ? -2.770 0.678 9.559 1.00 95.50 104 VAL A N 1
ATOM 776 C CA . VAL A 1 104 ? -2.219 1.085 8.264 1.00 95.50 104 VAL A CA 1
ATOM 777 C C . VAL A 1 104 ? -0.716 1.353 8.393 1.00 95.50 104 VAL A C 1
ATOM 779 O O . VAL A 1 104 ? -0.265 1.983 9.359 1.00 95.50 104 VAL A O 1
ATOM 782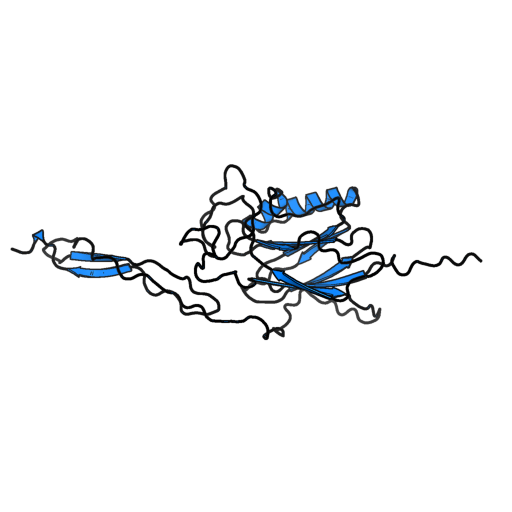 N N . VAL A 1 105 ? 0.062 0.857 7.431 1.00 93.44 105 VAL A N 1
ATOM 783 C CA . VAL A 1 105 ? 1.519 1.014 7.333 1.00 93.44 105 VAL A CA 1
ATOM 784 C C . VAL A 1 105 ? 1.880 1.367 5.897 1.00 93.44 105 VAL A C 1
ATOM 786 O O . VAL A 1 105 ? 1.561 0.609 4.987 1.00 93.44 105 VAL A O 1
ATOM 789 N N . LYS A 1 106 ? 2.544 2.504 5.685 1.00 92.81 106 LYS A N 1
ATOM 790 C CA . LYS A 1 106 ? 2.991 2.911 4.352 1.00 92.81 106 LYS A CA 1
ATOM 791 C C . LYS A 1 106 ? 4.123 1.992 3.875 1.00 92.81 106 LYS A C 1
ATOM 793 O O . LYS A 1 106 ? 5.039 1.707 4.642 1.00 92.81 106 LYS A O 1
ATOM 798 N N . VAL A 1 107 ? 4.104 1.602 2.603 1.00 91.88 107 VAL A N 1
ATOM 799 C CA . VAL A 1 107 ? 5.265 1.006 1.926 1.00 91.88 107 VAL A CA 1
ATOM 800 C C . VAL A 1 107 ? 6.179 2.144 1.456 1.00 91.88 107 VAL A C 1
ATOM 802 O O . VAL A 1 107 ? 5.723 3.037 0.746 1.00 91.88 107 VAL A O 1
ATOM 805 N N . ILE A 1 108 ? 7.455 2.171 1.861 1.00 88.00 108 ILE A N 1
ATOM 806 C CA . ILE A 1 108 ? 8.400 3.236 1.469 1.00 88.00 108 ILE A CA 1
ATOM 807 C C . ILE A 1 108 ? 9.568 2.659 0.655 1.00 88.00 108 ILE A C 1
ATOM 809 O O . ILE A 1 108 ? 10.191 1.696 1.103 1.00 88.00 108 ILE A O 1
ATOM 813 N N . PRO A 1 109 ? 9.937 3.294 -0.473 1.00 92.12 109 PRO A N 1
ATOM 814 C CA . PRO A 1 109 ? 9.157 4.303 -1.191 1.00 92.12 109 PRO A CA 1
ATOM 815 C C . PRO A 1 109 ? 7.982 3.637 -1.924 1.00 92.12 109 PRO A C 1
ATOM 817 O O . PRO A 1 109 ? 8.035 2.452 -2.238 1.00 92.12 109 PRO A O 1
ATOM 820 N N . SER A 1 110 ? 6.907 4.378 -2.163 1.00 95.56 110 SER A N 1
ATOM 821 C CA . SER A 1 110 ? 5.815 3.965 -3.048 1.00 95.56 110 SER A CA 1
ATOM 822 C C . SER A 1 110 ? 4.994 5.190 -3.464 1.00 95.56 110 SER A C 1
ATOM 824 O O . SER A 1 110 ? 5.091 6.210 -2.766 1.00 95.56 110 SER A O 1
ATOM 826 N N . PRO A 1 111 ? 4.214 5.092 -4.558 1.00 97.38 111 PRO A N 1
ATOM 827 C CA . PRO A 1 111 ? 3.247 6.114 -4.958 1.00 97.38 111 PRO A CA 1
ATOM 828 C C . PRO A 1 111 ? 2.234 6.376 -3.834 1.00 97.38 111 PRO A C 1
ATOM 830 O O . PRO A 1 111 ? 2.270 7.424 -3.195 1.00 97.38 111 PRO A O 1
ATOM 833 N N . ASP A 1 112 ? 1.421 5.372 -3.508 1.00 97.94 112 ASP A N 1
ATOM 834 C CA . ASP A 1 112 ? 0.380 5.425 -2.479 1.00 97.94 112 ASP A CA 1
ATOM 835 C C . ASP A 1 112 ? 0.101 4.030 -1.871 1.00 97.94 112 ASP A C 1
ATOM 837 O O . ASP A 1 112 ? -1.005 3.718 -1.420 1.00 97.94 112 ASP A O 1
ATOM 841 N N . TRP A 1 113 ? 1.115 3.159 -1.850 1.00 97.62 113 TRP A N 1
ATOM 842 C CA . TRP A 1 113 ? 0.947 1.771 -1.425 1.00 97.62 113 TRP A CA 1
ATOM 843 C C . TRP A 1 113 ? 1.085 1.611 0.086 1.00 97.62 113 TRP A C 1
ATOM 845 O O . TRP A 1 113 ? 1.954 2.197 0.744 1.00 97.62 113 TRP A O 1
ATOM 855 N N . PHE A 1 114 ? 0.260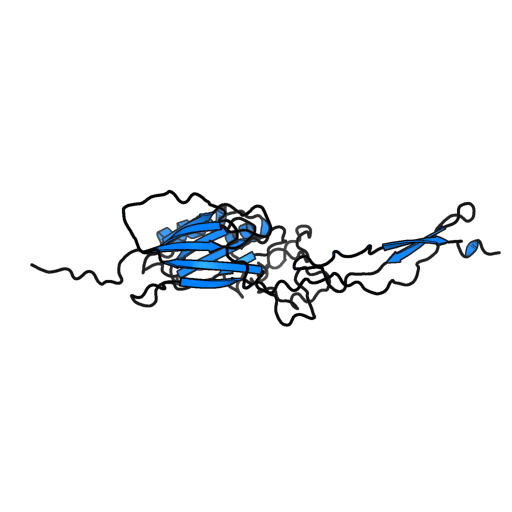 0.739 0.655 1.00 97.12 114 PHE A N 1
ATOM 856 C CA . PHE A 1 114 ? 0.266 0.449 2.083 1.00 97.12 114 PHE A CA 1
ATOM 857 C C . PHE A 1 114 ? -0.055 -1.020 2.377 1.00 97.12 114 PHE A C 1
ATOM 859 O O . PHE A 1 114 ? -0.516 -1.771 1.525 1.00 97.12 114 PHE A O 1
ATOM 866 N N . VAL A 1 115 ? 0.187 -1.438 3.615 1.00 96.12 115 VAL A N 1
ATOM 867 C CA . VAL A 1 115 ? -0.305 -2.698 4.181 1.00 96.12 115 VAL A CA 1
ATOM 868 C C . VAL A 1 115 ? -1.096 -2.418 5.447 1.00 96.12 115 VAL A C 1
ATOM 870 O O . VAL A 1 115 ? -0.917 -1.385 6.095 1.00 96.12 115 VAL A O 1
ATOM 873 N N . GLY A 1 116 ? -1.962 -3.339 5.851 1.00 95.38 116 GLY A N 1
ATOM 874 C CA . GLY A 1 116 ? -2.728 -3.150 7.072 1.00 95.38 116 GLY A CA 1
ATOM 875 C C . GLY A 1 116 ? -3.729 -4.254 7.344 1.00 95.38 116 GLY A C 1
ATOM 876 O O . GLY A 1 116 ? -3.858 -5.208 6.582 1.00 95.38 116 GLY A O 1
ATOM 877 N N . VAL A 1 117 ? -4.484 -4.068 8.422 1.00 96.44 117 VAL A N 1
ATOM 878 C CA . VAL A 1 117 ? -5.698 -4.840 8.699 1.00 96.44 117 VAL A CA 1
ATOM 879 C C . VAL A 1 117 ? -6.864 -3.890 8.934 1.00 96.44 117 VAL A C 1
ATOM 881 O O . VAL A 1 117 ? -6.677 -2.812 9.496 1.00 96.44 117 VAL A O 1
ATOM 884 N N . ASP A 1 118 ? -8.058 -4.293 8.516 1.00 97.56 118 ASP A N 1
ATOM 885 C CA . ASP A 1 118 ? -9.300 -3.548 8.723 1.00 97.56 118 ASP A CA 1
ATOM 886 C C . ASP A 1 118 ? -10.205 -4.316 9.692 1.00 97.56 118 ASP A C 1
ATOM 888 O O . ASP A 1 118 ? -10.537 -5.480 9.468 1.00 97.56 118 ASP A O 1
ATOM 892 N N . SER A 1 119 ? -10.619 -3.643 10.766 1.00 96.81 119 SER A N 1
ATOM 893 C CA . SER A 1 119 ? -11.702 -4.069 11.658 1.00 96.81 119 SER A CA 1
ATOM 894 C C . SER A 1 119 ? -11.546 -5.476 12.259 1.00 96.81 119 SER A C 1
ATOM 896 O O . SER A 1 119 ? -12.524 -6.203 12.448 1.00 96.81 119 SER A O 1
ATOM 898 N N . VAL A 1 120 ? -10.322 -5.869 12.620 1.00 95.94 120 VAL A N 1
ATOM 899 C CA . VAL A 1 120 ? -10.048 -7.159 13.267 1.00 95.94 120 VAL A CA 1
ATOM 900 C C . VAL A 1 120 ? -10.646 -7.173 14.667 1.00 95.94 120 VAL A C 1
ATOM 902 O O . VAL A 1 120 ? -10.217 -6.422 15.539 1.00 95.94 120 VAL A O 1
ATOM 905 N N . ASN A 1 121 ? -11.604 -8.064 14.918 1.00 94.81 121 ASN A N 1
ATOM 906 C CA . ASN A 1 121 ? -12.205 -8.185 16.241 1.00 94.81 121 ASN A CA 1
ATOM 907 C C . ASN A 1 121 ? -11.332 -9.011 17.204 1.00 94.81 121 ASN A C 1
ATOM 909 O O . ASN A 1 121 ? -11.127 -10.213 16.983 1.00 94.81 121 ASN A O 1
ATOM 913 N N . LEU A 1 122 ? -10.863 -8.375 18.283 1.00 93.38 122 LEU A N 1
ATOM 914 C CA . LEU A 1 122 ? -10.070 -9.000 19.350 1.00 93.38 122 LEU A CA 1
ATOM 915 C C . LEU A 1 122 ? -10.917 -9.558 20.507 1.00 93.38 122 LEU A C 1
ATOM 917 O O . LEU A 1 122 ? -10.392 -10.326 21.312 1.00 93.38 122 LEU A O 1
ATOM 921 N N . CYS A 1 123 ? -12.206 -9.206 20.585 1.00 90.88 123 CYS A N 1
ATOM 922 C CA . CYS A 1 123 ? -13.133 -9.661 21.628 1.00 90.88 123 CYS A CA 1
ATOM 923 C C . CYS A 1 123 ? -14.401 -10.255 21.007 1.00 90.88 123 CYS A C 1
ATOM 925 O O . CYS A 1 123 ? -15.179 -9.548 20.363 1.00 90.88 123 CYS A O 1
ATOM 927 N N . GLN A 1 124 ? -14.641 -11.549 21.201 1.00 84.31 124 GLN A N 1
ATOM 928 C CA . GLN A 1 124 ? -15.867 -12.202 20.749 1.00 84.31 124 GLN A CA 1
ATOM 929 C C . GLN A 1 124 ? -16.730 -12.545 21.964 1.00 84.31 124 GLN A C 1
ATOM 931 O O . GLN A 1 124 ? -16.395 -13.432 22.745 1.00 84.31 124 GLN A O 1
ATOM 936 N N . GLY A 1 125 ? -17.828 -11.805 22.144 1.00 81.94 125 GLY A N 1
ATOM 937 C CA . GLY A 1 125 ? -18.576 -11.838 23.402 1.00 81.94 125 GLY A CA 1
ATOM 938 C C . GLY A 1 125 ? -17.688 -11.348 24.549 1.00 81.94 125 GLY A C 1
ATOM 939 O O . GLY A 1 125 ? -17.086 -10.284 24.433 1.00 81.94 125 GLY A O 1
ATOM 940 N N . ASP A 1 126 ? -17.552 -12.162 25.596 1.00 80.88 126 ASP A N 1
ATOM 941 C CA . ASP A 1 126 ? -16.698 -11.886 26.764 1.00 80.88 126 ASP A CA 1
ATOM 942 C C . ASP A 1 126 ? -15.300 -12.527 26.668 1.00 80.88 126 ASP A C 1
ATOM 944 O O . ASP A 1 126 ? -14.534 -12.527 27.634 1.00 80.88 126 ASP A O 1
ATOM 948 N N . GLN A 1 127 ? -14.957 -13.110 25.515 1.00 88.31 127 GLN A N 1
ATOM 949 C CA . GLN A 1 127 ? -13.689 -13.804 25.315 1.00 88.31 127 GLN A CA 1
ATOM 950 C C . GLN A 1 127 ? -12.734 -12.987 24.453 1.00 88.31 127 GLN A C 1
ATOM 952 O O . GLN A 1 127 ? -12.961 -12.732 23.267 1.00 88.31 127 GLN A O 1
ATOM 957 N N . TRP A 1 128 ? -11.621 -12.614 25.072 1.00 90.69 128 TRP A N 1
ATOM 958 C CA . TRP A 1 128 ? -10.506 -11.954 24.419 1.00 90.69 128 TRP A CA 1
ATOM 959 C C . TRP A 1 128 ? -9.552 -12.976 23.814 1.00 90.69 128 TRP A C 1
ATOM 961 O O . TRP A 1 128 ? -9.226 -13.983 24.440 1.00 90.69 128 TRP A O 1
ATOM 971 N N . LYS A 1 129 ? -9.102 -12.707 22.591 1.00 91.88 129 LYS A N 1
ATOM 972 C CA . LYS A 1 129 ? -8.193 -13.594 21.864 1.00 91.88 129 LYS A CA 1
ATOM 973 C C . LYS A 1 129 ? -6.781 -13.511 22.448 1.00 91.88 129 LYS A C 1
ATOM 975 O O . LYS A 1 129 ? -6.259 -12.424 22.647 1.00 91.88 129 LYS A O 1
ATOM 980 N N . GLU A 1 130 ? -6.148 -14.653 22.697 1.00 90.56 130 GLU A N 1
ATOM 981 C CA . GLU A 1 130 ? -4.802 -14.689 23.292 1.00 90.56 130 GLU A CA 1
ATOM 982 C C . GLU A 1 130 ? -3.710 -14.254 22.311 1.00 90.56 130 GLU A C 1
ATOM 984 O O . GLU A 1 130 ? -2.829 -13.470 22.655 1.00 90.56 130 GLU A O 1
ATOM 989 N N . GLU A 1 131 ? -3.776 -14.726 21.069 1.00 90.62 131 GLU A N 1
ATOM 990 C CA . GLU A 1 131 ? -2.804 -14.385 20.038 1.00 90.62 131 GLU A CA 1
ATOM 991 C C . GLU A 1 131 ? -3.457 -14.411 18.655 1.00 90.62 131 GLU A C 1
ATOM 993 O O . GLU A 1 131 ? -4.283 -15.274 18.356 1.00 90.62 131 GLU A O 1
ATOM 998 N N . LEU A 1 132 ? -3.075 -13.465 17.801 1.00 92.12 132 LEU A N 1
ATOM 999 C CA . LEU A 1 132 ? -3.415 -13.434 16.384 1.00 92.12 132 LEU A CA 1
ATOM 1000 C C . LEU A 1 132 ? -2.182 -13.072 15.570 1.00 92.12 132 LEU A C 1
ATOM 1002 O O . LEU A 1 132 ? -1.427 -12.179 15.946 1.00 92.12 132 LEU A O 1
ATOM 1006 N N . THR A 1 133 ? -2.006 -13.737 14.433 1.00 91.69 133 THR A N 1
ATOM 1007 C CA . THR A 1 133 ? -0.971 -13.401 13.453 1.00 91.69 133 THR A CA 1
ATOM 1008 C C . THR A 1 133 ? -1.627 -13.179 12.099 1.00 91.69 133 THR A C 1
ATOM 1010 O O . THR A 1 133 ? -2.486 -13.965 11.703 1.00 91.69 133 THR A O 1
ATOM 1013 N N . PHE A 1 134 ? -1.230 -12.112 11.410 1.00 92.38 134 PHE A N 1
ATOM 1014 C CA . PHE A 1 134 ? -1.714 -11.784 10.076 1.00 92.38 134 PHE A CA 1
ATOM 1015 C C . PHE A 1 134 ? -0.540 -11.612 9.129 1.00 92.3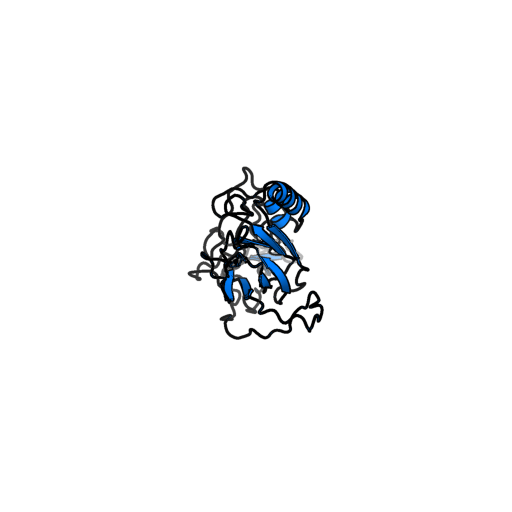8 134 PHE A C 1
ATOM 1017 O O . PHE A 1 134 ? 0.372 -10.831 9.404 1.00 92.38 134 PHE A O 1
ATOM 1024 N N . ASP A 1 135 ? -0.621 -12.308 8.006 1.00 91.94 135 ASP A N 1
ATOM 1025 C CA . ASP A 1 135 ? 0.239 -12.107 6.854 1.00 91.94 135 ASP A CA 1
ATOM 1026 C C . ASP A 1 135 ? -0.357 -10.995 5.992 1.00 91.94 135 ASP A C 1
ATOM 1028 O O . ASP A 1 135 ? -1.529 -11.041 5.610 1.00 91.94 135 ASP A O 1
ATOM 1032 N N . LEU A 1 136 ? 0.434 -9.958 5.733 1.00 93.56 136 LEU A N 1
ATOM 1033 C CA . LEU A 1 136 ? -0.031 -8.737 5.096 1.00 93.56 136 LEU A CA 1
ATOM 1034 C C . LEU A 1 136 ? 0.341 -8.694 3.619 1.00 93.56 136 LEU A C 1
ATOM 1036 O O . LEU A 1 136 ? 1.448 -9.045 3.209 1.00 93.56 136 LEU A O 1
ATOM 1040 N N . GLN A 1 137 ? -0.611 -8.203 2.838 1.00 94.62 137 GLN A N 1
ATOM 1041 C CA . GLN A 1 137 ? -0.516 -8.029 1.397 1.00 94.62 137 GLN A CA 1
ATOM 1042 C C . GLN A 1 137 ? -0.572 -6.531 1.065 1.00 94.62 137 GLN A C 1
ATOM 1044 O O . GLN A 1 137 ? -1.201 -5.783 1.823 1.00 94.62 137 GLN A O 1
ATOM 1049 N N . PRO A 1 138 ? 0.082 -6.087 -0.021 1.00 96.88 138 PRO A N 1
ATOM 1050 C CA . PRO A 1 138 ? 0.046 -4.692 -0.441 1.00 96.88 138 PRO A CA 1
ATOM 1051 C C . PRO A 1 138 ? -1.344 -4.280 -0.939 1.00 96.88 138 PRO A C 1
ATOM 1053 O O . PRO A 1 138 ? -2.042 -5.048 -1.603 1.00 96.88 138 PRO A O 1
ATOM 1056 N N . PHE A 1 139 ? -1.715 -3.042 -0.640 1.00 98.25 139 PHE A N 1
ATOM 1057 C CA . PHE A 1 139 ? -2.897 -2.351 -1.138 1.00 98.25 139 PHE A CA 1
ATOM 1058 C C . PHE A 1 139 ? -2.482 -1.035 -1.793 1.00 98.25 139 PHE A C 1
ATOM 1060 O O . PHE A 1 139 ? -1.545 -0.379 -1.338 1.00 98.25 139 PHE A O 1
ATOM 1067 N N . ASP A 1 140 ? -3.208 -0.670 -2.837 1.00 98.38 140 ASP A N 1
ATOM 1068 C CA . ASP A 1 140 ? -3.150 0.610 -3.534 1.00 98.38 140 ASP A CA 1
ATOM 1069 C C . ASP A 1 140 ? -4.246 1.524 -2.966 1.00 98.38 140 ASP A C 1
ATOM 1071 O O . ASP A 1 140 ? -5.369 1.056 -2.731 1.00 98.38 140 ASP A O 1
ATOM 1075 N N . ALA A 1 141 ? -3.935 2.790 -2.671 1.00 98.50 141 ALA A N 1
ATOM 1076 C CA . ALA A 1 141 ? -4.914 3.717 -2.099 1.00 98.50 141 ALA A CA 1
ATOM 1077 C C . ALA A 1 141 ? -5.867 4.309 -3.151 1.00 98.50 141 ALA A C 1
ATOM 1079 O O . ALA A 1 141 ? -6.935 4.811 -2.774 1.00 98.50 141 ALA A O 1
ATOM 1080 N N . GLY A 1 142 ? -5.519 4.213 -4.437 1.00 98.19 142 GLY A N 1
ATOM 1081 C CA . GLY A 1 142 ? -6.276 4.747 -5.560 1.00 98.19 142 GLY A CA 1
ATOM 1082 C C . GLY A 1 142 ? -6.103 6.255 -5.752 1.00 98.19 142 GLY A C 1
ATOM 1083 O O . GLY A 1 142 ? -6.984 6.897 -6.328 1.00 98.19 142 GLY A O 1
ATOM 1084 N N . THR A 1 143 ? -5.022 6.849 -5.241 1.00 98.38 143 THR A N 1
ATOM 1085 C CA . THR A 1 143 ? -4.801 8.304 -5.224 1.00 98.38 143 THR A CA 1
ATOM 1086 C C . THR A 1 143 ? -3.546 8.755 -5.973 1.00 98.38 143 THR A C 1
ATOM 1088 O O . THR A 1 143 ? -3.524 9.901 -6.428 1.00 98.38 143 THR A O 1
ATOM 1091 N N . ASP A 1 144 ? -2.579 7.865 -6.214 1.00 98.25 144 ASP A N 1
ATOM 1092 C CA . ASP A 1 144 ? -1.447 8.084 -7.124 1.00 98.25 144 ASP A CA 1
ATOM 1093 C C . ASP A 1 144 ? -1.292 6.912 -8.111 1.00 98.25 144 ASP A C 1
ATOM 1095 O O . ASP A 1 144 ? -1.357 5.748 -7.746 1.00 98.25 144 ASP A O 1
ATOM 1099 N N . SER A 1 145 ? -1.104 7.219 -9.391 1.00 97.00 145 SER A N 1
ATOM 1100 C CA . SER A 1 145 ? -1.064 6.268 -10.507 1.00 97.00 145 SER A CA 1
ATOM 1101 C C . SER A 1 145 ? 0.365 5.837 -10.884 1.00 97.00 145 SER A C 1
ATOM 1103 O O . SER A 1 145 ? 0.597 5.338 -11.989 1.00 97.00 145 SER A O 1
ATOM 1105 N N . GLY A 1 146 ? 1.355 6.055 -10.014 1.00 95.44 146 GLY A N 1
ATOM 1106 C CA . GLY A 1 146 ? 2.720 5.572 -10.208 1.00 95.44 146 GLY A CA 1
ATOM 1107 C C . GLY A 1 146 ? 2.808 4.040 -10.309 1.00 95.44 146 GLY A C 1
ATOM 1108 O O . GLY A 1 146 ? 2.194 3.300 -9.550 1.00 95.44 146 GLY A O 1
ATOM 1109 N N . PHE A 1 147 ? 3.622 3.528 -11.236 1.00 91.38 147 PHE A N 1
ATOM 1110 C CA . PHE A 1 147 ? 3.738 2.078 -11.478 1.00 91.38 147 PHE A CA 1
ATOM 1111 C C . PHE A 1 147 ? 4.808 1.395 -10.617 1.00 91.38 147 PHE A C 1
ATOM 1113 O O . PHE A 1 147 ? 4.790 0.185 -10.392 1.00 91.38 147 PHE A O 1
ATOM 1120 N N . THR A 1 148 ? 5.805 2.152 -10.168 1.00 92.31 148 THR A N 1
ATOM 1121 C CA . THR A 1 148 ? 6.977 1.626 -9.463 1.00 92.31 148 THR A CA 1
ATOM 1122 C C . THR A 1 148 ? 7.140 2.277 -8.101 1.00 92.31 148 THR A C 1
ATOM 1124 O O . THR A 1 148 ? 6.723 3.415 -7.904 1.00 92.31 148 THR A O 1
ATOM 1127 N N . PHE A 1 149 ? 7.852 1.599 -7.195 1.00 91.88 149 PHE A N 1
ATOM 1128 C CA . PHE A 1 149 ? 8.224 2.135 -5.879 1.00 91.88 149 PHE A CA 1
ATOM 1129 C C . PHE A 1 149 ? 8.793 3.566 -5.926 1.00 91.88 149 PHE A C 1
ATOM 1131 O O . PHE A 1 149 ? 8.611 4.330 -4.986 1.00 91.88 149 PHE A O 1
ATOM 1138 N N . SER A 1 150 ? 9.491 3.928 -7.006 1.00 90.25 150 SER A N 1
ATOM 1139 C CA . SER A 1 150 ? 10.162 5.219 -7.182 1.00 90.25 150 SER A CA 1
ATOM 1140 C C . SER A 1 150 ? 9.577 6.055 -8.326 1.00 90.25 150 SER A C 1
ATOM 1142 O O . SER A 1 150 ? 10.289 6.881 -8.898 1.00 90.25 150 SER A O 1
ATOM 1144 N N . SER A 1 151 ? 8.331 5.799 -8.732 1.00 93.19 151 SER A N 1
ATOM 1145 C CA . SER A 1 151 ? 7.666 6.627 -9.741 1.00 93.19 151 SER A CA 1
ATOM 1146 C C . SER A 1 151 ? 7.516 8.067 -9.238 1.00 93.19 151 SER A C 1
ATOM 1148 O O . SER A 1 151 ? 7.337 8.277 -8.036 1.00 93.19 151 SER A O 1
ATOM 1150 N N . PRO A 1 152 ? 7.612 9.073 -10.125 1.00 94.50 152 PRO A N 1
ATOM 1151 C CA . PRO A 1 152 ? 7.243 10.432 -9.758 1.00 94.50 152 PRO A CA 1
ATOM 1152 C C . PRO A 1 152 ? 5.754 10.479 -9.402 1.00 94.50 152 PRO A C 1
ATOM 1154 O O . PRO A 1 152 ? 4.967 9.694 -9.926 1.00 94.50 152 PRO A O 1
ATOM 1157 N N . ASN A 1 153 ? 5.385 11.432 -8.551 1.00 95.06 153 ASN A N 1
ATOM 1158 C CA . ASN A 1 153 ? 4.002 11.657 -8.144 1.00 95.06 153 ASN A CA 1
ATOM 1159 C C . ASN A 1 153 ? 3.103 11.912 -9.367 1.00 95.06 153 ASN A C 1
ATOM 1161 O O . ASN A 1 153 ? 3.335 12.869 -10.115 1.00 95.06 153 ASN A O 1
ATOM 1165 N N . PHE A 1 154 ? 2.072 11.092 -9.544 1.00 96.94 154 PHE A N 1
ATOM 1166 C CA . PHE A 1 154 ? 1.123 11.164 -10.648 1.00 96.94 154 PHE A CA 1
ATOM 1167 C C . PHE A 1 154 ? -0.312 10.976 -10.127 1.00 96.94 154 PHE A C 1
ATOM 1169 O O . PHE A 1 154 ? -0.821 9.861 -10.126 1.00 96.94 154 PHE A O 1
ATOM 1176 N N . PRO A 1 155 ? -0.994 12.052 -9.688 1.00 97.62 155 PRO A N 1
ATOM 1177 C CA . PRO A 1 155 ? -2.283 11.941 -9.007 1.00 97.62 155 PRO A CA 1
ATOM 1178 C C . PRO A 1 155 ? -3.356 11.235 -9.844 1.00 97.62 155 PRO A C 1
ATOM 1180 O O . PRO A 1 155 ? -3.607 11.611 -10.993 1.00 97.62 155 PRO A O 1
ATOM 1183 N N . THR A 1 156 ? -4.039 10.265 -9.241 1.00 97.69 156 THR A N 1
ATOM 1184 C CA . THR A 1 156 ? -5.132 9.512 -9.867 1.00 97.69 156 THR A CA 1
ATOM 1185 C C . THR A 1 156 ? -6.386 10.384 -9.977 1.00 97.69 156 THR A C 1
ATOM 1187 O O . THR A 1 156 ? -6.859 10.956 -8.991 1.00 97.69 156 THR A O 1
ATOM 1190 N N . SER A 1 157 ? -6.938 10.511 -11.189 1.00 96.12 157 SER A N 1
ATOM 1191 C CA . SER A 1 157 ? -8.111 11.347 -11.466 1.00 96.12 157 SER A CA 1
ATOM 1192 C C . SER A 1 157 ? -9.084 10.654 -12.435 1.00 96.12 157 SER A C 1
ATOM 1194 O O . SER A 1 157 ? -8.718 10.441 -13.594 1.00 96.12 157 SER A O 1
ATOM 1196 N N . PRO A 1 158 ? -10.331 10.347 -12.014 1.00 96.12 158 PRO A N 1
ATOM 1197 C CA . PRO A 1 158 ? -10.871 10.523 -10.660 1.00 96.12 158 PRO A CA 1
ATOM 1198 C C . PRO A 1 158 ? -10.215 9.569 -9.650 1.00 96.12 158 PRO A C 1
ATOM 1200 O O . PRO A 1 158 ? -9.709 8.527 -10.041 1.00 96.12 158 PRO A O 1
ATOM 1203 N N . VAL A 1 159 ? -10.270 9.907 -8.356 1.00 96.50 159 VAL A N 1
ATOM 1204 C CA . VAL A 1 159 ? -9.784 9.025 -7.279 1.00 96.50 159 VAL A CA 1
ATOM 1205 C C . VAL A 1 159 ? -10.463 7.659 -7.371 1.00 96.50 159 VAL A C 1
ATOM 1207 O O . VAL A 1 159 ? -11.692 7.565 -7.471 1.00 96.50 159 VAL A O 1
ATOM 1210 N N . GLU A 1 160 ? -9.653 6.611 -7.310 1.00 97.94 160 GLU A N 1
ATOM 1211 C CA . GLU A 1 160 ? -10.096 5.227 -7.345 1.00 97.94 160 GLU A CA 1
ATOM 1212 C C . GLU A 1 160 ? -10.363 4.684 -5.932 1.00 97.94 160 GLU A C 1
ATOM 1214 O O . GLU A 1 160 ? -10.279 5.372 -4.912 1.00 97.94 160 GLU A O 1
ATOM 1219 N N . LYS A 1 161 ? -10.801 3.429 -5.868 1.00 98.44 161 LYS A N 1
ATOM 1220 C CA . LYS A 1 161 ? -11.043 2.733 -4.604 1.00 98.44 161 LYS A CA 1
ATOM 1221 C C . LYS A 1 161 ? -9.748 2.096 -4.128 1.00 98.44 161 LYS A C 1
ATOM 1223 O O . LYS A 1 161 ? -8.928 1.697 -4.944 1.00 98.44 161 LYS A O 1
ATOM 1228 N N . VAL A 1 162 ? -9.642 1.882 -2.821 1.00 98.62 162 VAL A N 1
ATOM 1229 C CA . VAL A 1 162 ? -8.587 1.033 -2.271 1.00 98.62 162 VAL A CA 1
ATOM 1230 C C . VAL A 1 162 ? -8.710 -0.366 -2.874 1.00 98.62 162 VAL A 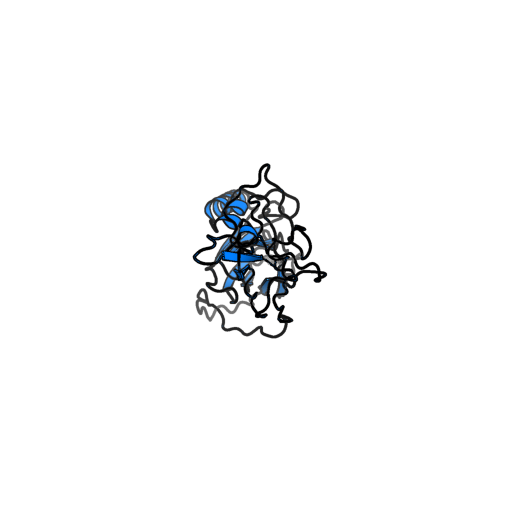C 1
ATOM 1232 O O . VAL A 1 162 ? -9.780 -0.983 -2.788 1.00 98.62 162 VAL A O 1
ATOM 1235 N N . THR A 1 163 ? -7.626 -0.879 -3.450 1.00 98.19 163 THR A N 1
ATOM 1236 C CA . THR A 1 163 ? -7.589 -2.207 -4.077 1.00 98.19 163 THR A CA 1
ATOM 1237 C C . THR A 1 163 ? -6.398 -3.017 -3.595 1.00 98.19 163 THR A C 1
ATOM 1239 O O . THR A 1 163 ? -5.335 -2.478 -3.294 1.00 98.19 163 THR A O 1
ATOM 1242 N N . LYS A 1 164 ? -6.566 -4.337 -3.485 1.00 97.69 164 LYS A N 1
ATOM 1243 C CA . LYS A 1 164 ? -5.450 -5.233 -3.186 1.00 97.69 164 LYS A CA 1
ATOM 1244 C C . LYS A 1 164 ? -4.532 -5.349 -4.405 1.00 97.69 164 LYS A C 1
ATOM 1246 O O . LYS A 1 164 ? -4.985 -5.717 -5.489 1.00 97.69 164 LYS A O 1
ATOM 1251 N N . ILE A 1 165 ? -3.238 -5.123 -4.208 1.00 97.25 165 ILE A N 1
ATOM 1252 C CA . ILE A 1 165 ? -2.217 -5.382 -5.223 1.00 97.25 165 ILE A CA 1
ATOM 1253 C C . ILE A 1 165 ? -1.907 -6.883 -5.215 1.00 97.25 165 ILE A C 1
ATOM 1255 O O . ILE A 1 165 ? -1.714 -7.499 -4.164 1.00 97.25 165 ILE A O 1
ATOM 1259 N N . THR A 1 166 ? -1.874 -7.493 -6.395 1.00 95.62 166 THR A N 1
ATOM 1260 C CA . THR A 1 166 ? -1.606 -8.928 -6.566 1.00 95.62 166 THR A CA 1
ATOM 1261 C C . THR A 1 166 ? -0.411 -9.143 -7.486 1.00 95.62 166 THR A C 1
ATOM 1263 O O . THR A 1 166 ? 0.115 -8.199 -8.068 1.00 95.62 166 THR A O 1
ATOM 1266 N N . SER A 1 167 ? 0.003 -10.398 -7.668 1.00 93.00 167 SER A N 1
ATOM 1267 C CA . SER A 1 167 ? 1.115 -10.735 -8.562 1.00 93.00 167 SER A CA 1
ATOM 1268 C C . SER A 1 167 ? 0.816 -10.444 -10.035 1.00 93.00 167 SER A C 1
ATOM 1270 O O . SER A 1 167 ? 1.733 -10.416 -10.849 1.00 93.00 167 SER A O 1
ATOM 1272 N N . GLN A 1 168 ? -0.453 -10.243 -10.400 1.00 91.06 168 GLN A N 1
ATOM 1273 C CA . GLN A 1 168 ? -0.888 -10.051 -11.787 1.00 91.06 168 GLN A CA 1
ATOM 1274 C C . GLN A 1 168 ? -1.699 -8.766 -11.991 1.00 91.06 168 GLN A C 1
ATOM 1276 O O . GLN A 1 168 ? -1.988 -8.412 -13.131 1.00 91.06 168 GLN A O 1
ATOM 1281 N N . LEU A 1 169 ? -2.063 -8.060 -10.914 1.00 92.12 169 LEU A N 1
ATOM 1282 C CA . LEU A 1 169 ? -2.840 -6.822 -10.960 1.00 92.12 169 LEU A CA 1
ATOM 1283 C C . LEU A 1 169 ? -2.187 -5.745 -10.078 1.00 92.12 169 LEU A C 1
ATOM 1285 O O . LEU A 1 169 ? -1.977 -6.017 -8.893 1.00 92.12 169 LEU A O 1
ATOM 1289 N N . PRO A 1 170 ? -1.912 -4.541 -10.618 1.00 91.31 170 PRO A N 1
ATOM 1290 C CA . PRO A 1 170 ? -2.202 -4.118 -11.994 1.00 91.31 170 PRO A CA 1
ATOM 1291 C C . PRO A 1 170 ? -1.345 -4.854 -13.051 1.00 91.31 170 PRO A C 1
ATOM 1293 O O . PRO A 1 170 ? -0.164 -5.132 -12.837 1.00 91.31 170 PRO A O 1
ATOM 1296 N N . ASN A 1 171 ? -1.951 -5.199 -14.195 1.00 88.75 171 ASN A N 1
ATOM 1297 C CA . ASN A 1 171 ? -1.328 -6.024 -15.242 1.00 88.75 171 ASN A CA 1
ATOM 1298 C C . ASN A 1 171 ? -0.467 -5.169 -16.182 1.00 88.75 171 ASN A C 1
ATOM 1300 O O . ASN A 1 171 ? -0.867 -4.850 -17.302 1.00 88.75 171 ASN A O 1
ATOM 1304 N N . HIS A 1 172 ? 0.701 -4.752 -15.701 1.00 85.94 172 HIS A N 1
ATOM 1305 C CA . HIS A 1 172 ? 1.669 -4.022 -16.508 1.00 85.94 172 HIS A CA 1
ATOM 1306 C C . HIS A 1 172 ? 3.094 -4.472 -16.155 1.00 85.94 172 HIS A C 1
ATOM 1308 O O . HIS A 1 172 ? 3.438 -4.485 -14.973 1.00 85.94 172 HIS A O 1
ATOM 1314 N N . PRO A 1 173 ? 3.965 -4.776 -17.138 1.00 83.06 173 PRO A N 1
ATOM 1315 C CA . PRO A 1 173 ? 5.321 -5.275 -16.879 1.00 83.06 173 PRO A CA 1
ATOM 1316 C C . PRO A 1 173 ? 6.201 -4.350 -16.032 1.00 83.06 173 PRO A C 1
ATOM 1318 O O . PRO A 1 173 ? 7.128 -4.808 -15.369 1.00 83.06 173 PRO A O 1
ATOM 1321 N N . ALA A 1 174 ? 5.934 -3.041 -16.047 1.00 84.81 174 ALA A N 1
ATOM 1322 C CA . ALA A 1 174 ? 6.688 -2.103 -15.221 1.00 84.81 174 ALA A CA 1
ATOM 1323 C C . ALA A 1 174 ? 6.293 -2.149 -13.737 1.00 84.81 174 ALA A C 1
ATOM 1325 O O . ALA A 1 174 ? 7.099 -1.694 -12.924 1.00 84.81 174 ALA A O 1
ATOM 1326 N N . ASN A 1 175 ? 5.114 -2.686 -13.389 1.00 91.00 175 ASN A N 1
ATOM 1327 C CA . ASN A 1 175 ? 4.598 -2.648 -12.024 1.00 91.00 175 ASN A CA 1
ATOM 1328 C C . ASN A 1 175 ? 5.508 -3.395 -11.054 1.00 91.00 175 ASN A C 1
ATOM 1330 O O . ASN A 1 175 ? 5.904 -4.533 -11.301 1.00 91.00 175 ASN A O 1
ATOM 1334 N N . SER A 1 176 ? 5.813 -2.769 -9.917 1.00 91.19 176 SER A N 1
ATOM 1335 C CA . SER A 1 176 ? 6.751 -3.332 -8.934 1.00 91.19 176 SER A CA 1
ATOM 1336 C C . SER A 1 176 ? 6.326 -4.684 -8.360 1.00 91.19 176 SER A C 1
ATOM 1338 O O . SER A 1 176 ? 7.187 -5.475 -7.975 1.00 91.19 176 SER A O 1
ATOM 1340 N N . PHE A 1 177 ? 5.021 -4.946 -8.306 1.00 92.56 177 PHE A N 1
ATOM 1341 C CA . PHE A 1 177 ? 4.453 -6.195 -7.804 1.00 92.56 177 PHE A CA 1
ATOM 1342 C C . PHE A 1 177 ? 3.964 -7.140 -8.912 1.00 92.56 177 PHE A C 1
ATOM 1344 O O . PHE A 1 177 ? 3.310 -8.137 -8.616 1.00 92.56 177 PHE A O 1
ATOM 1351 N N . TYR A 1 178 ? 4.296 -6.874 -10.180 1.00 91.44 178 TYR A N 1
ATOM 1352 C CA . TYR A 1 178 ? 3.917 -7.751 -11.284 1.00 91.44 178 TYR A CA 1
ATOM 1353 C C . TYR A 1 178 ? 4.908 -8.913 -11.441 1.00 91.44 178 TYR A C 1
ATOM 1355 O O . TYR A 1 178 ? 6.014 -8.766 -11.961 1.00 91.44 178 TYR A O 1
ATOM 1363 N N . TYR A 1 179 ? 4.478 -10.090 -10.995 1.00 88.44 179 TYR A N 1
ATOM 1364 C CA . TYR A 1 179 ? 5.192 -11.360 -11.057 1.00 88.44 179 TYR A CA 1
ATOM 1365 C C . TYR A 1 179 ? 4.286 -12.410 -11.721 1.00 88.44 179 TYR A C 1
ATOM 1367 O O . TYR A 1 179 ? 3.662 -13.215 -11.027 1.00 88.44 179 TYR A O 1
ATOM 1375 N N . PRO A 1 180 ? 4.211 -12.463 -13.065 1.00 86.06 180 PRO A N 1
ATOM 1376 C CA . PRO A 1 180 ? 3.201 -13.247 -13.790 1.00 86.06 180 PRO A CA 1
ATOM 1377 C C . PRO A 1 180 ? 3.293 -14.762 -13.568 1.00 86.06 180 PRO A C 1
ATOM 1379 O O . PRO A 1 180 ? 2.346 -15.495 -13.841 1.00 86.06 180 PRO A O 1
ATOM 1382 N N . ARG A 1 181 ? 4.437 -15.251 -13.077 1.00 85.56 181 ARG A N 1
ATOM 1383 C CA . ARG A 1 181 ? 4.654 -16.669 -12.755 1.00 85.56 181 ARG A CA 1
ATOM 1384 C C . ARG A 1 181 ? 4.216 -17.036 -11.337 1.00 85.56 181 ARG A C 1
ATOM 1386 O O . ARG A 1 181 ? 4.092 -18.220 -11.032 1.00 85.56 181 ARG A O 1
ATOM 1393 N N . LEU A 1 182 ? 3.991 -16.048 -10.470 1.00 84.50 182 LEU A N 1
ATOM 1394 C CA . LEU A 1 182 ? 3.492 -16.272 -9.121 1.00 84.50 182 LEU A CA 1
ATOM 1395 C C . LEU A 1 182 ? 1.965 -16.302 -9.136 1.00 84.50 182 LEU A C 1
ATOM 1397 O O . LEU A 1 182 ? 1.309 -15.391 -9.648 1.00 84.50 182 LEU A O 1
ATOM 1401 N N . LYS A 1 183 ? 1.393 -17.345 -8.527 1.00 86.69 183 LYS A N 1
ATOM 1402 C CA . LYS A 1 183 ? -0.059 -17.436 -8.312 1.00 86.69 183 LYS A CA 1
ATOM 1403 C C . LYS A 1 183 ? -0.546 -16.339 -7.368 1.00 86.69 183 LYS A C 1
ATOM 1405 O O . LYS A 1 183 ? -1.583 -15.743 -7.620 1.00 86.69 183 LYS A O 1
ATOM 1410 N N . GLU A 1 184 ? 0.225 -16.073 -6.318 1.00 88.19 184 GLU A N 1
ATOM 1411 C CA . GLU A 1 184 ? -0.048 -15.057 -5.304 1.00 88.19 184 GLU A CA 1
ATOM 1412 C C . GLU A 1 184 ? 1.273 -14.441 -4.836 1.00 88.19 184 GLU A C 1
ATOM 1414 O O . GLU A 1 184 ? 2.326 -15.084 -4.910 1.00 88.19 184 GLU A O 1
ATOM 1419 N N . LEU A 1 185 ? 1.224 -13.197 -4.358 1.00 88.62 185 LEU A N 1
ATOM 1420 C CA . LEU A 1 185 ? 2.386 -12.566 -3.742 1.00 88.62 185 LEU A CA 1
ATOM 1421 C C . LEU A 1 185 ? 2.672 -13.210 -2.381 1.00 88.62 185 LEU A C 1
ATOM 1423 O O . LEU A 1 185 ? 1.736 -13.417 -1.596 1.00 88.62 185 LEU A O 1
ATOM 1427 N N . PRO A 1 186 ? 3.948 -13.473 -2.049 1.00 88.38 186 PRO A N 1
ATOM 1428 C CA . PRO A 1 186 ? 4.298 -13.784 -0.675 1.00 88.38 186 PRO A CA 1
ATOM 1429 C C . PRO A 1 186 ? 3.913 -12.604 0.233 1.00 88.38 186 PRO A C 1
ATOM 1431 O O . PRO A 1 186 ? 3.895 -11.456 -0.224 1.00 88.38 186 PRO A O 1
ATOM 1434 N N . PRO A 1 187 ? 3.608 -12.857 1.515 1.00 89.12 187 PRO A N 1
ATOM 1435 C CA . PRO A 1 187 ? 3.379 -11.787 2.475 1.00 89.12 187 PRO A CA 1
ATOM 1436 C C . PRO A 1 187 ? 4.570 -10.830 2.502 1.00 89.12 187 PRO A C 1
ATOM 1438 O O . PRO A 1 187 ? 5.710 -11.265 2.656 1.00 89.12 187 PRO A O 1
ATOM 1441 N N . ILE A 1 188 ? 4.309 -9.530 2.367 1.00 87.56 188 ILE A N 1
ATOM 1442 C CA . ILE A 1 188 ? 5.374 -8.512 2.385 1.00 87.56 188 ILE A CA 1
ATOM 1443 C C . ILE A 1 188 ? 5.644 -7.981 3.795 1.00 87.56 188 ILE A C 1
ATOM 1445 O O . ILE A 1 188 ? 6.614 -7.263 4.018 1.00 87.56 188 ILE A O 1
ATOM 1449 N N . ALA A 1 189 ? 4.768 -8.325 4.739 1.00 87.56 189 ALA A N 1
ATOM 1450 C CA . ALA A 1 189 ? 4.906 -8.046 6.156 1.00 87.56 189 ALA A CA 1
ATOM 1451 C C . ALA A 1 189 ? 4.031 -9.005 6.964 1.00 87.56 189 ALA A C 1
ATOM 1453 O O . ALA A 1 189 ? 3.120 -9.641 6.436 1.00 87.56 189 ALA A O 1
ATOM 1454 N N . SER A 1 190 ? 4.267 -9.063 8.265 1.00 88.69 190 SER A N 1
ATOM 1455 C CA . SER A 1 190 ? 3.401 -9.754 9.210 1.00 88.69 190 SER A CA 1
ATOM 1456 C C . SER A 1 190 ? 3.169 -8.909 10.450 1.00 88.69 190 SER A C 1
ATOM 1458 O O . SER A 1 190 ? 4.015 -8.109 10.863 1.00 88.69 190 SER A O 1
ATOM 1460 N N . ILE A 1 191 ? 2.000 -9.085 11.052 1.00 89.81 191 ILE A N 1
ATOM 1461 C CA . ILE A 1 191 ? 1.693 -8.514 12.358 1.00 89.81 191 ILE A CA 1
ATOM 1462 C C . ILE A 1 191 ? 1.294 -9.609 13.327 1.00 89.81 191 ILE A C 1
ATOM 1464 O O . ILE A 1 191 ? 0.610 -10.565 12.966 1.00 89.81 191 ILE A O 1
ATOM 1468 N N . ARG A 1 192 ? 1.709 -9.444 14.576 1.00 89.50 192 ARG A N 1
ATOM 1469 C CA . ARG A 1 192 ? 1.357 -10.318 15.685 1.00 89.50 192 ARG A CA 1
ATOM 1470 C C . ARG A 1 192 ? 0.743 -9.486 16.794 1.00 89.50 192 ARG A C 1
ATOM 1472 O O . ARG A 1 192 ? 1.330 -8.498 17.226 1.00 89.50 192 ARG A O 1
ATOM 1479 N N . VAL A 1 193 ? -0.435 -9.894 17.239 1.00 91.44 193 VAL A N 1
ATOM 1480 C CA . VAL A 1 193 ? -1.187 -9.282 18.330 1.00 91.44 193 VAL A CA 1
ATOM 1481 C C . VAL A 1 193 ? -1.275 -10.303 19.450 1.00 91.44 193 VAL A C 1
ATOM 1483 O O . VAL A 1 193 ? -1.919 -11.331 19.274 1.00 91.44 193 VAL A O 1
ATOM 1486 N N . THR A 1 194 ? -0.642 -10.032 20.587 1.00 89.25 194 THR A N 1
ATOM 1487 C CA . THR A 1 194 ? -0.587 -10.965 21.723 1.00 89.25 194 THR A CA 1
ATOM 1488 C C . THR A 1 194 ? -1.156 -10.304 22.970 1.00 89.25 194 THR A C 1
ATOM 1490 O O . THR A 1 194 ? -0.744 -9.201 23.335 1.00 89.25 194 THR A O 1
ATOM 1493 N N . ARG A 1 195 ? -2.103 -10.964 23.637 1.00 90.25 195 ARG A N 1
ATOM 1494 C CA . ARG A 1 195 ? -2.670 -10.521 24.911 1.00 90.25 195 ARG A CA 1
ATOM 1495 C C . ARG A 1 195 ? -1.586 -10.545 25.988 1.00 90.25 195 ARG A C 1
ATOM 1497 O O . ARG A 1 195 ? -0.850 -11.515 26.132 1.00 90.25 195 ARG A O 1
ATOM 1504 N N . GLN A 1 196 ? -1.501 -9.480 26.776 1.00 85.19 196 GLN A N 1
ATOM 1505 C CA . GLN A 1 196 ? -0.628 -9.428 27.944 1.00 85.19 196 GLN A CA 1
ATOM 1506 C C . GLN A 1 196 ? -1.369 -9.916 29.189 1.00 85.19 196 GLN A C 1
ATOM 1508 O O . GLN A 1 196 ? -2.397 -9.358 29.583 1.00 85.19 196 GLN A O 1
ATOM 1513 N N . SER A 1 197 ? -0.812 -10.933 29.847 1.00 70.12 197 SER A N 1
ATOM 1514 C CA . SER A 1 197 ? -1.226 -11.333 31.191 1.00 70.12 197 SER A CA 1
ATOM 1515 C C . SER A 1 197 ? -0.557 -10.398 32.204 1.00 70.12 197 SER A C 1
ATOM 1517 O O . SER A 1 197 ? 0.663 -10.402 32.361 1.00 70.12 197 SER A O 1
ATOM 1519 N N . ARG A 1 198 ? -1.330 -9.516 32.847 1.00 61.72 198 ARG A N 1
ATOM 1520 C CA . ARG A 1 198 ? -0.797 -8.526 33.800 1.00 61.72 198 ARG A CA 1
ATOM 1521 C C . ARG A 1 198 ? -0.063 -9.208 34.966 1.00 61.72 198 ARG A C 1
ATOM 1523 O O . ARG A 1 198 ? -0.677 -9.958 35.716 1.00 61.72 198 ARG A O 1
ATOM 1530 N N . SER A 1 199 ? 1.183 -8.803 35.230 1.00 42.91 199 SER A N 1
ATOM 1531 C CA . SER A 1 199 ? 1.735 -8.760 36.594 1.00 42.91 199 SER A CA 1
ATOM 1532 C C . SER A 1 199 ? 2.077 -7.299 36.952 1.00 42.91 199 SER A C 1
ATOM 1534 O O . SER A 1 199 ? 2.807 -6.644 36.208 1.00 42.91 199 SER A O 1
ATOM 1536 N N . PRO A 1 200 ? 1.546 -6.731 38.054 1.00 44.78 200 PRO A N 1
ATOM 1537 C CA . PRO A 1 200 ? 1.676 -5.304 38.378 1.00 44.78 200 PRO A CA 1
ATOM 1538 C C . PRO A 1 200 ? 3.040 -4.909 38.990 1.00 44.78 200 PRO A C 1
ATOM 1540 O O . PRO A 1 200 ? 3.108 -3.967 39.771 1.00 44.78 200 PRO A O 1
ATOM 1543 N N . GLY A 1 201 ? 4.129 -5.621 38.667 1.00 42.44 201 GLY A N 1
ATOM 1544 C CA . GLY A 1 201 ? 5.399 -5.527 39.407 1.00 42.44 201 GLY A CA 1
ATOM 1545 C C . GLY A 1 201 ? 6.674 -5.275 38.599 1.00 42.44 201 GLY A C 1
ATOM 1546 O O . GLY A 1 201 ? 7.725 -5.083 39.201 1.00 42.44 201 GLY A O 1
ATOM 1547 N N . ARG A 1 202 ? 6.642 -5.266 37.262 1.00 41.91 202 ARG A N 1
ATOM 1548 C CA . ARG A 1 202 ? 7.837 -4.978 36.448 1.00 41.91 202 ARG A CA 1
ATOM 1549 C C . ARG A 1 202 ? 7.478 -4.092 35.268 1.00 41.91 202 ARG A C 1
ATOM 1551 O O . ARG A 1 202 ? 7.353 -4.553 34.142 1.00 41.91 202 ARG A O 1
ATOM 1558 N N . GLN A 1 203 ? 7.335 -2.798 35.538 1.00 46.25 203 GLN A N 1
ATOM 1559 C CA . GLN A 1 203 ? 7.483 -1.791 34.495 1.00 46.25 203 GLN A CA 1
ATOM 1560 C C . GLN A 1 203 ? 8.970 -1.720 34.130 1.00 46.25 203 GLN A C 1
ATOM 1562 O O . GLN A 1 203 ? 9.705 -0.875 34.631 1.00 46.25 203 GLN A O 1
ATOM 1567 N N . ALA A 1 204 ? 9.432 -2.634 33.279 1.00 42.47 204 ALA A N 1
ATOM 1568 C CA . ALA A 1 204 ? 10.444 -2.215 32.330 1.00 42.47 204 ALA A CA 1
ATOM 1569 C C . ALA A 1 204 ? 9.676 -1.390 31.288 1.00 42.47 204 ALA A C 1
ATOM 1571 O O . ALA A 1 204 ? 8.734 -1.923 30.698 1.00 42.47 204 ALA A O 1
ATOM 1572 N N . PRO A 1 205 ? 9.987 -0.101 31.086 1.00 39.47 205 PRO A N 1
ATOM 1573 C CA . PRO A 1 205 ? 9.465 0.602 29.933 1.00 39.47 205 PRO A CA 1
ATOM 1574 C C . PRO A 1 205 ? 10.026 -0.136 28.721 1.00 39.47 205 PRO A C 1
ATOM 1576 O O . PRO A 1 205 ? 11.222 -0.044 28.444 1.00 39.47 205 PRO A O 1
ATOM 1579 N N . MET A 1 206 ? 9.200 -0.920 28.027 1.00 45.12 206 MET A N 1
ATOM 1580 C CA . MET A 1 206 ? 9.572 -1.335 26.686 1.00 45.12 206 MET A CA 1
ATOM 1581 C C . MET A 1 206 ? 9.574 -0.058 25.858 1.00 45.12 206 MET A C 1
ATOM 1583 O O . MET A 1 206 ? 8.533 0.461 25.461 1.00 45.12 206 MET A O 1
ATOM 1587 N N . SER A 1 207 ? 10.776 0.490 25.686 1.00 42.41 207 SER A N 1
ATOM 1588 C CA . SER A 1 207 ? 11.060 1.494 24.675 1.00 42.41 207 SER A CA 1
ATOM 1589 C C . SER A 1 207 ? 10.602 0.954 23.320 1.00 42.41 207 SER A C 1
ATOM 1591 O O . SER A 1 207 ? 10.381 -0.249 23.169 1.00 42.41 207 SER A O 1
ATOM 1593 N N . ASN A 1 208 ? 10.499 1.831 22.326 1.00 42.75 208 ASN A N 1
ATOM 1594 C CA . ASN A 1 208 ? 10.382 1.458 20.918 1.00 42.75 208 ASN A CA 1
ATOM 1595 C C . ASN A 1 208 ? 11.585 0.571 20.532 1.00 42.75 208 ASN A C 1
ATOM 1597 O O . ASN A 1 208 ? 12.584 1.054 20.003 1.00 42.75 208 ASN A O 1
ATOM 1601 N N . HIS A 1 209 ? 11.552 -0.709 20.885 1.00 46.50 209 HIS A N 1
ATOM 1602 C CA . HIS A 1 209 ? 12.668 -1.617 20.726 1.00 46.50 209 HIS A CA 1
ATOM 1603 C C . HIS A 1 209 ? 12.474 -2.355 19.415 1.00 46.50 209 HIS A C 1
ATOM 1605 O O . HIS A 1 209 ? 11.542 -3.141 19.245 1.00 46.50 209 HIS A O 1
ATOM 1611 N N . ILE A 1 210 ? 13.402 -2.094 18.500 1.00 47.31 210 ILE A N 1
ATOM 1612 C CA . ILE A 1 210 ? 13.727 -3.004 17.414 1.00 47.31 210 ILE A CA 1
ATOM 1613 C C . ILE A 1 210 ? 14.217 -4.285 18.091 1.00 47.31 210 ILE A C 1
ATOM 1615 O O . ILE A 1 210 ? 15.345 -4.342 18.580 1.00 47.31 210 ILE A O 1
ATOM 1619 N N . LEU A 1 211 ? 13.332 -5.271 18.236 1.00 47.19 211 LEU A N 1
ATOM 1620 C CA . LEU A 1 211 ? 13.710 -6.568 18.786 1.00 47.19 211 LEU A CA 1
ATOM 1621 C C . LEU A 1 211 ? 14.685 -7.240 17.804 1.00 47.19 211 LEU A C 1
ATOM 1623 O O . LEU A 1 211 ? 14.456 -7.170 16.592 1.00 47.19 211 LEU A O 1
ATOM 1627 N N . PRO A 1 212 ? 15.765 -7.882 18.286 1.00 41.91 212 PRO A N 1
ATOM 1628 C CA . PRO A 1 212 ? 16.634 -8.667 17.419 1.00 41.91 212 PRO A CA 1
ATOM 1629 C C . PRO A 1 212 ? 15.813 -9.758 16.714 1.00 41.91 212 PRO A C 1
ATOM 1631 O O . PRO A 1 212 ? 14.887 -10.313 17.302 1.00 41.91 212 PRO A O 1
ATOM 1634 N N . ASN A 1 213 ? 16.132 -10.031 15.446 1.00 46.78 213 ASN A N 1
ATOM 1635 C CA . ASN A 1 213 ? 15.485 -11.043 14.603 1.00 46.78 213 ASN A CA 1
ATOM 1636 C C . ASN A 1 213 ? 15.393 -12.404 15.324 1.00 46.78 213 ASN A C 1
ATOM 1638 O O . ASN A 1 213 ? 16.383 -13.128 15.388 1.00 46.78 213 ASN A O 1
ATOM 1642 N N . VAL A 1 214 ? 14.213 -12.789 15.825 1.00 47.59 214 VAL A N 1
ATOM 1643 C CA . VAL A 1 214 ? 13.962 -14.154 16.351 1.00 47.59 214 VAL A CA 1
ATOM 1644 C C . VAL A 1 214 ? 12.850 -14.881 15.574 1.00 47.59 214 VAL A C 1
ATOM 1646 O O . VAL A 1 214 ? 12.397 -15.947 15.972 1.00 47.59 214 VAL A O 1
ATOM 1649 N N . ILE A 1 215 ? 12.420 -14.385 14.408 1.00 48.75 215 ILE A N 1
ATOM 1650 C CA . ILE A 1 215 ? 11.480 -15.124 13.543 1.00 48.75 215 ILE A CA 1
ATOM 1651 C C . ILE A 1 215 ? 12.094 -15.306 12.151 1.00 48.75 215 ILE A C 1
ATOM 1653 O O . ILE A 1 215 ? 11.774 -14.585 11.217 1.00 48.75 215 ILE A O 1
ATOM 1657 N N . SER A 1 216 ? 12.980 -16.297 12.028 1.00 51.62 216 SER A N 1
ATOM 1658 C CA . SER A 1 216 ? 13.661 -16.686 10.780 1.00 51.62 216 SER A CA 1
ATOM 1659 C C . SER A 1 216 ? 13.183 -18.041 10.228 1.00 51.62 216 SER A C 1
ATOM 1661 O O . SER A 1 216 ? 13.978 -18.777 9.653 1.00 51.62 216 SER A O 1
ATOM 1663 N N . GLN A 1 217 ? 11.923 -18.452 10.433 1.00 48.88 217 GLN A N 1
ATOM 1664 C CA . GLN A 1 217 ? 11.506 -19.810 10.016 1.00 48.88 217 GLN A CA 1
ATOM 1665 C C . GLN A 1 217 ? 10.218 -19.938 9.194 1.00 48.88 217 GLN A C 1
ATOM 1667 O O . GLN A 1 217 ? 9.767 -21.059 8.975 1.00 48.88 217 GLN A O 1
ATOM 1672 N N . ARG A 1 218 ? 9.622 -18.849 8.688 1.00 51.78 218 ARG A N 1
ATOM 1673 C CA . ARG A 1 218 ? 8.454 -18.964 7.780 1.00 51.78 218 ARG A CA 1
ATOM 1674 C C . ARG A 1 218 ? 8.439 -18.034 6.572 1.00 51.78 218 ARG A C 1
ATOM 1676 O O . ARG A 1 218 ? 7.430 -17.980 5.879 1.00 51.78 218 ARG A O 1
ATOM 1683 N N . ILE A 1 219 ? 9.530 -17.340 6.276 1.00 51.38 219 ILE A N 1
ATOM 1684 C CA . ILE A 1 219 ? 9.667 -16.724 4.959 1.00 51.38 219 ILE A CA 1
ATOM 1685 C C . ILE A 1 219 ? 10.312 -17.804 4.101 1.00 51.38 219 ILE A C 1
ATOM 1687 O O . ILE A 1 219 ? 11.458 -18.180 4.334 1.00 51.38 219 ILE A O 1
ATOM 1691 N N . SER A 1 220 ? 9.550 -18.379 3.171 1.00 51.59 220 SER A N 1
ATOM 1692 C CA . SER A 1 220 ? 10.150 -19.133 2.073 1.00 51.59 220 SER A CA 1
ATOM 1693 C C . SER A 1 220 ? 10.903 -18.119 1.218 1.00 51.59 220 SER A C 1
ATOM 1695 O O . SER A 1 220 ? 10.366 -17.595 0.245 1.00 51.59 220 SER A O 1
ATOM 1697 N N . GLU A 1 221 ? 12.121 -17.785 1.639 1.00 56.75 221 GLU A N 1
ATOM 1698 C CA . GLU A 1 221 ? 13.083 -17.003 0.876 1.00 56.75 221 GLU A CA 1
ATOM 1699 C C . GLU A 1 221 ? 13.550 -17.877 -0.283 1.00 56.75 221 GLU A C 1
ATOM 1701 O O . GLU A 1 221 ? 14.611 -18.486 -0.240 1.00 56.75 221 GLU A O 1
ATOM 1706 N N . THR A 1 222 ? 12.718 -18.020 -1.311 1.00 69.31 222 THR A N 1
ATOM 1707 C CA . THR A 1 222 ? 13.215 -18.440 -2.616 1.00 69.31 222 THR A CA 1
ATOM 1708 C C . THR A 1 222 ? 13.751 -17.179 -3.278 1.00 69.31 222 THR A C 1
ATOM 1710 O O . THR A 1 222 ? 12.931 -16.305 -3.607 1.00 69.31 222 THR A O 1
ATOM 1713 N N . PRO A 1 223 ? 15.084 -17.037 -3.425 1.00 76.19 223 PRO A N 1
ATOM 1714 C CA . PRO A 1 223 ? 15.656 -15.922 -4.157 1.00 76.19 223 PRO A CA 1
ATOM 1715 C C . PRO A 1 223 ? 15.068 -15.914 -5.561 1.00 76.19 223 PRO A C 1
ATOM 1717 O O . PRO A 1 223 ? 14.954 -16.959 -6.205 1.00 76.19 223 PRO A O 1
ATOM 1720 N N . LEU A 1 224 ? 14.641 -14.740 -6.004 1.00 80.19 224 LEU A N 1
ATOM 1721 C CA . LEU A 1 224 ? 14.106 -14.549 -7.337 1.00 80.19 224 LEU A CA 1
ATOM 1722 C C . LEU A 1 224 ? 15.116 -13.722 -8.113 1.00 80.19 224 LEU A C 1
ATOM 1724 O O . LEU A 1 224 ? 15.257 -12.527 -7.859 1.00 80.19 224 LEU A O 1
ATOM 1728 N N . ASP A 1 225 ? 15.854 -14.371 -9.004 1.00 86.56 225 ASP A N 1
ATOM 1729 C CA . ASP A 1 225 ? 16.842 -13.697 -9.838 1.00 86.56 225 ASP A CA 1
ATOM 1730 C C . ASP A 1 225 ? 16.165 -12.825 -10.894 1.00 86.56 225 ASP A C 1
ATOM 1732 O O . ASP A 1 225 ? 15.051 -13.104 -11.350 1.00 86.56 225 ASP A O 1
ATOM 1736 N N . CYS A 1 226 ? 16.851 -11.760 -11.307 1.00 89.56 226 CYS A N 1
ATOM 1737 C CA . CYS A 1 226 ? 16.382 -10.981 -12.435 1.00 89.56 226 CYS A CA 1
ATOM 1738 C C . CYS A 1 226 ? 16.465 -11.791 -13.731 1.00 89.56 226 CYS A C 1
ATOM 1740 O O . CYS A 1 226 ? 17.522 -12.310 -14.092 1.00 89.56 226 CYS A O 1
ATOM 1742 N N . GLU A 1 227 ? 15.374 -11.806 -14.488 1.00 90.44 227 GLU A N 1
ATOM 1743 C CA . GLU A 1 227 ? 15.355 -12.326 -15.850 1.00 90.44 227 GLU A CA 1
ATOM 1744 C C . GLU A 1 227 ? 15.126 -11.175 -16.823 1.00 90.44 227 GLU A C 1
ATOM 1746 O O . GLU A 1 227 ? 14.287 -10.304 -16.590 1.00 90.44 227 GLU A O 1
ATOM 1751 N N . VAL A 1 228 ? 15.856 -11.172 -17.935 1.00 93.00 228 VAL A N 1
ATOM 1752 C CA . VAL A 1 228 ? 15.779 -10.136 -18.973 1.00 93.00 228 VAL A CA 1
ATOM 1753 C C . VAL A 1 228 ? 15.452 -10.759 -20.323 1.00 93.00 228 VAL A C 1
ATOM 1755 O O . VAL A 1 228 ? 15.735 -11.932 -20.570 1.00 93.00 228 VAL A O 1
ATOM 1758 N N . SER A 1 229 ? 14.854 -9.971 -21.210 1.00 91.56 229 SER A N 1
ATOM 1759 C CA . SER A 1 229 ? 14.571 -10.379 -22.578 1.00 91.56 229 SER A CA 1
ATOM 1760 C C . SER A 1 229 ? 15.871 -10.639 -23.349 1.00 91.56 229 SER A C 1
ATOM 1762 O O . SER A 1 229 ? 16.940 -10.134 -22.977 1.00 91.56 229 SER A O 1
ATOM 1764 N N . PRO A 1 230 ? 15.797 -11.347 -24.489 1.00 96.44 230 PRO A N 1
ATOM 1765 C CA . PRO A 1 230 ? 16.843 -11.262 -25.494 1.00 96.44 230 PRO A CA 1
ATOM 1766 C C . PRO A 1 230 ? 17.093 -9.803 -25.892 1.00 96.44 230 PRO A C 1
ATOM 1768 O O . PRO A 1 230 ? 16.205 -8.949 -25.786 1.00 96.44 230 PRO A O 1
ATOM 1771 N N . TRP A 1 231 ? 18.302 -9.530 -26.373 1.00 97.44 231 TRP A N 1
ATOM 1772 C CA . TRP A 1 231 ? 18.622 -8.244 -26.975 1.00 97.44 231 TRP A CA 1
ATOM 1773 C C . TRP A 1 231 ? 17.747 -7.974 -28.197 1.00 97.44 231 TRP A C 1
ATOM 1775 O O . TRP A 1 231 ? 17.496 -8.868 -29.009 1.00 97.44 231 TRP A O 1
ATOM 1785 N N . SER A 1 232 ? 17.332 -6.721 -28.355 1.00 96.00 232 SER A N 1
ATOM 1786 C CA . SER A 1 232 ? 16.815 -6.228 -29.628 1.00 96.00 232 SER A CA 1
ATOM 1787 C C . SER A 1 232 ? 17.879 -6.323 -30.727 1.00 96.00 232 SER A C 1
ATOM 1789 O O . SER A 1 232 ? 19.075 -6.525 -30.483 1.00 96.00 232 SER A O 1
ATOM 1791 N N . SER A 1 233 ? 17.426 -6.176 -31.973 1.00 96.81 233 SER A N 1
ATOM 1792 C CA . SER A 1 233 ? 18.346 -5.975 -33.090 1.00 96.81 233 SER A CA 1
ATOM 1793 C C . SER A 1 233 ? 19.159 -4.701 -32.876 1.00 96.81 233 SER A C 1
ATOM 1795 O O . SER A 1 233 ? 18.680 -3.738 -32.281 1.00 96.81 233 SER A O 1
ATOM 1797 N N . TRP A 1 234 ? 20.385 -4.689 -33.393 1.00 96.50 234 TRP A N 1
ATOM 1798 C CA . TRP A 1 234 ? 21.192 -3.477 -33.401 1.00 96.50 234 TRP A CA 1
ATOM 1799 C C . TRP A 1 234 ? 20.468 -2.343 -34.128 1.00 96.50 234 TRP A C 1
ATOM 1801 O O . TRP A 1 234 ? 19.979 -2.525 -35.244 1.00 96.50 234 TRP A O 1
ATOM 1811 N N . GLY A 1 235 ? 20.452 -1.168 -33.504 1.00 93.56 235 GLY A N 1
ATOM 1812 C CA . GLY A 1 235 ? 20.032 0.068 -34.140 1.00 93.56 235 GLY A CA 1
ATOM 1813 C C . GLY A 1 235 ? 20.978 0.494 -35.263 1.00 93.56 235 GLY A C 1
ATOM 1814 O O . GLY A 1 235 ? 22.008 -0.132 -35.536 1.00 93.56 235 GLY A O 1
ATOM 1815 N N . LEU A 1 236 ? 20.626 1.603 -35.913 1.00 92.31 236 LEU A N 1
ATOM 1816 C CA . LEU A 1 236 ? 21.456 2.193 -36.957 1.00 92.31 236 LEU A CA 1
ATOM 1817 C C . LEU A 1 236 ? 22.837 2.562 -36.403 1.00 92.31 236 LEU A C 1
ATOM 1819 O O . LEU A 1 236 ? 22.966 3.032 -35.274 1.00 92.31 236 LEU A O 1
ATOM 1823 N N . CYS A 1 237 ? 23.865 2.360 -37.224 1.00 93.50 237 CYS A N 1
ATOM 1824 C CA . CYS A 1 237 ? 25.201 2.838 -36.913 1.00 93.50 237 CYS A CA 1
ATOM 1825 C C . CYS A 1 237 ? 25.256 4.353 -37.121 1.00 93.50 237 CYS A C 1
ATOM 1827 O O . CYS A 1 237 ? 25.195 4.823 -38.260 1.00 93.50 237 CYS A O 1
ATOM 1829 N N . LEU A 1 238 ? 25.345 5.110 -36.028 1.00 91.00 238 LEU A N 1
ATOM 1830 C CA . LEU A 1 238 ? 25.337 6.568 -36.047 1.00 91.00 238 LEU A CA 1
ATOM 1831 C C . LEU A 1 238 ? 26.743 7.100 -35.777 1.00 91.00 238 LEU A C 1
ATOM 1833 O O . LEU A 1 238 ? 27.368 6.754 -34.780 1.00 91.00 238 LEU A O 1
ATOM 1837 N N . GLY A 1 239 ? 27.240 7.963 -36.657 1.00 88.62 239 GLY A N 1
ATOM 1838 C CA . GLY A 1 239 ? 28.529 8.627 -36.486 1.00 88.62 239 GLY A CA 1
ATOM 1839 C C . GLY A 1 239 ? 29.123 9.106 -37.810 1.00 88.62 239 GLY A C 1
ATOM 1840 O O . GLY A 1 239 ? 28.630 8.744 -38.881 1.00 88.62 239 GLY A O 1
ATOM 1841 N N . PRO A 1 240 ? 30.158 9.957 -37.763 1.00 85.44 240 PRO A N 1
ATOM 1842 C CA . PRO A 1 240 ? 30.857 10.403 -38.960 1.00 85.44 240 PRO A CA 1
ATOM 1843 C C . PRO A 1 240 ? 31.793 9.305 -39.490 1.00 85.44 240 PRO A C 1
ATOM 1845 O O . PRO A 1 240 ? 32.517 8.681 -38.719 1.00 85.44 240 PRO A O 1
ATOM 1848 N N . CYS A 1 241 ? 31.875 9.133 -40.816 1.00 83.62 241 CYS A N 1
ATOM 1849 C CA . CYS A 1 241 ? 32.753 8.128 -41.439 1.00 83.62 241 CYS A CA 1
ATOM 1850 C C . CYS A 1 241 ? 34.213 8.203 -40.963 1.00 83.62 241 CYS A C 1
ATOM 1852 O O . CYS A 1 241 ? 34.871 7.179 -40.831 1.00 83.62 241 CYS A O 1
ATOM 1854 N N . SER A 1 242 ? 34.714 9.411 -40.687 1.00 82.38 242 SER A N 1
ATOM 1855 C CA . SER A 1 242 ? 36.106 9.648 -40.296 1.00 82.38 242 SER A CA 1
ATOM 1856 C C . SER A 1 242 ? 36.480 9.130 -38.907 1.00 82.38 242 SER A C 1
ATOM 1858 O O . SER A 1 242 ? 37.666 8.961 -38.644 1.00 82.38 242 SER A O 1
ATOM 1860 N N . ARG A 1 243 ? 35.510 8.908 -38.009 1.00 84.31 243 ARG A N 1
ATOM 1861 C CA . ARG A 1 243 ? 35.761 8.470 -36.620 1.00 84.31 243 ARG A CA 1
ATOM 1862 C C . ARG A 1 243 ? 35.036 7.175 -36.250 1.00 84.31 243 ARG A C 1
ATOM 1864 O O . ARG A 1 243 ? 35.070 6.784 -35.091 1.00 84.31 243 ARG A O 1
ATOM 1871 N N . GLY A 1 244 ? 34.390 6.526 -37.219 1.00 87.56 244 GLY A N 1
ATOM 1872 C CA . GLY A 1 244 ? 33.479 5.416 -36.957 1.00 87.56 244 GLY A CA 1
ATOM 1873 C C . GLY A 1 244 ? 32.149 5.880 -36.357 1.00 87.56 244 GLY A C 1
ATOM 1874 O O . GLY A 1 244 ? 31.911 7.069 -36.125 1.00 87.56 244 GLY A O 1
ATOM 1875 N N . GLY A 1 245 ? 31.249 4.926 -36.153 1.00 92.00 245 GLY A N 1
ATOM 1876 C CA . GLY A 1 245 ? 29.956 5.145 -35.524 1.00 92.00 245 GLY A CA 1
ATOM 1877 C C . GLY A 1 245 ? 29.727 4.226 -34.336 1.00 92.00 245 GLY A C 1
ATOM 1878 O O . GLY A 1 245 ? 30.477 3.283 -34.091 1.00 92.00 245 GLY A O 1
ATOM 1879 N N . VAL A 1 246 ? 28.652 4.511 -33.612 1.00 95.00 246 VAL A N 1
ATOM 1880 C CA . VAL A 1 246 ? 28.157 3.700 -32.506 1.00 95.00 246 VAL A CA 1
ATOM 1881 C C . VAL A 1 246 ? 26.747 3.251 -32.849 1.00 95.00 246 VAL A C 1
ATOM 1883 O O . VAL A 1 246 ? 25.920 4.023 -33.341 1.00 95.00 246 VAL A O 1
ATOM 1886 N N . ARG A 1 247 ? 26.472 1.980 -32.591 1.00 95.12 247 ARG A N 1
ATOM 1887 C CA . ARG A 1 247 ? 25.126 1.414 -32.629 1.00 95.12 247 ARG A CA 1
ATOM 1888 C C . ARG A 1 247 ? 24.750 0.961 -31.231 1.00 95.12 247 ARG A C 1
ATOM 1890 O O . ARG A 1 247 ? 25.607 0.525 -30.467 1.00 95.12 247 ARG A O 1
ATOM 1897 N N . HIS A 1 248 ? 23.462 1.045 -30.936 1.00 96.94 248 HIS A N 1
ATOM 1898 C CA . HIS A 1 248 ? 22.898 0.676 -29.644 1.00 96.94 248 HIS A CA 1
ATOM 1899 C C . HIS A 1 248 ? 21.912 -0.469 -29.828 1.00 96.94 248 HIS A C 1
ATOM 1901 O O . HIS A 1 248 ? 21.263 -0.574 -30.872 1.00 96.94 248 HIS A O 1
ATOM 1907 N N . ARG A 1 249 ? 21.781 -1.314 -28.814 1.00 97.44 249 ARG A N 1
ATOM 1908 C CA . ARG A 1 249 ? 20.667 -2.249 -28.671 1.00 97.44 249 ARG A CA 1
ATOM 1909 C C . ARG A 1 249 ? 20.206 -2.254 -27.226 1.00 97.44 249 ARG A C 1
ATOM 1911 O O . ARG A 1 249 ? 20.982 -1.980 -26.316 1.00 97.44 249 ARG A O 1
ATOM 1918 N N . THR A 1 250 ? 18.938 -2.570 -27.027 1.00 95.75 250 THR A N 1
ATOM 1919 C CA . THR A 1 250 ? 18.303 -2.599 -25.707 1.00 95.75 250 THR A CA 1
ATOM 1920 C C . THR A 1 250 ? 17.637 -3.944 -25.440 1.00 95.75 250 THR A C 1
ATOM 1922 O O . THR A 1 250 ? 17.305 -4.686 -26.370 1.00 95.75 250 THR A O 1
ATOM 1925 N N . ARG A 1 251 ? 17.447 -4.275 -24.167 1.00 95.44 251 ARG A N 1
ATOM 1926 C CA . ARG A 1 251 ? 16.615 -5.381 -23.675 1.00 95.44 251 ARG A CA 1
ATOM 1927 C C . ARG A 1 251 ? 15.823 -4.901 -22.464 1.00 95.44 251 ARG A C 1
ATOM 1929 O O . ARG A 1 251 ? 16.169 -3.889 -21.865 1.00 95.44 251 ARG A O 1
ATOM 1936 N N . TYR A 1 252 ? 14.768 -5.613 -22.092 1.00 85.44 252 TYR A N 1
ATOM 1937 C CA . TYR A 1 252 ? 13.918 -5.229 -20.963 1.00 85.44 252 TYR A CA 1
ATOM 1938 C C . TYR A 1 252 ? 13.841 -6.334 -19.911 1.00 85.44 252 TYR A C 1
ATOM 1940 O O . TYR A 1 252 ? 14.141 -7.495 -20.177 1.00 85.44 252 TYR A O 1
ATOM 1948 N N . ILE A 1 253 ? 13.456 -5.963 -18.693 1.00 85.38 253 ILE A N 1
ATOM 1949 C CA . ILE A 1 253 ? 13.309 -6.896 -17.574 1.00 85.38 253 ILE A CA 1
ATOM 1950 C C . ILE A 1 253 ? 12.020 -7.708 -17.764 1.00 85.38 253 ILE A C 1
ATOM 1952 O O . ILE A 1 253 ? 10.946 -7.133 -17.922 1.00 85.38 253 ILE A O 1
ATOM 1956 N N . LEU A 1 254 ? 12.134 -9.036 -17.737 1.00 79.38 254 LEU A N 1
ATOM 1957 C CA . LEU A 1 254 ? 11.014 -9.984 -17.712 1.00 79.38 254 LEU A CA 1
ATOM 1958 C C . LEU A 1 254 ? 10.583 -10.318 -16.281 1.00 79.38 254 LEU A C 1
ATOM 1960 O O . LEU A 1 254 ? 9.402 -10.547 -16.031 1.00 79.38 254 LEU A O 1
ATOM 1964 N N . LEU A 1 255 ? 11.542 -10.355 -15.356 1.00 81.25 255 LEU A N 1
ATOM 1965 C CA . LEU A 1 255 ? 11.323 -10.643 -13.946 1.00 81.25 255 LEU A CA 1
ATOM 1966 C C . LEU A 1 255 ? 12.227 -9.746 -13.111 1.00 81.25 255 LEU A C 1
ATOM 1968 O O . LEU A 1 255 ? 13.444 -9.779 -13.276 1.00 81.25 255 LEU A O 1
ATOM 1972 N N . ARG A 1 256 ? 11.640 -8.925 -12.236 1.00 8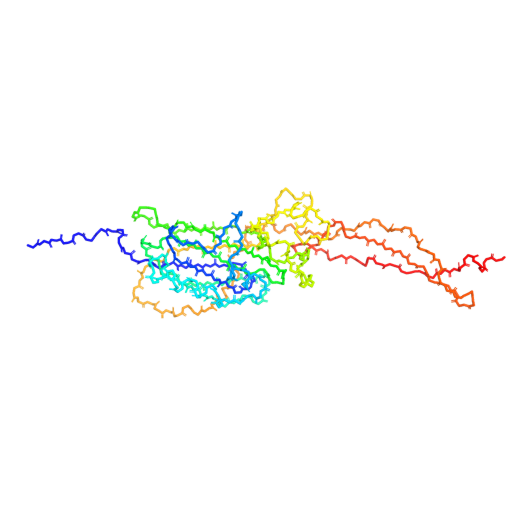0.56 256 ARG A N 1
ATOM 1973 C CA . ARG A 1 256 ? 12.425 -8.123 -11.293 1.00 80.56 256 ARG A CA 1
ATOM 1974 C C . ARG A 1 256 ? 12.992 -9.023 -10.188 1.00 80.56 256 ARG A C 1
ATOM 1976 O O . ARG A 1 256 ? 12.311 -9.963 -9.779 1.00 80.56 256 ARG A O 1
ATOM 1983 N N . PRO A 1 257 ? 14.200 -8.727 -9.686 1.00 81.88 257 PRO A N 1
ATOM 1984 C CA . PRO A 1 257 ? 14.799 -9.508 -8.621 1.00 81.88 257 PRO A CA 1
ATOM 1985 C C . PRO A 1 257 ? 14.072 -9.274 -7.291 1.00 81.88 257 PRO A C 1
ATOM 1987 O O . PRO A 1 257 ? 13.662 -8.149 -6.996 1.00 81.88 257 PRO A O 1
ATOM 1990 N N . ALA A 1 258 ? 13.940 -10.319 -6.476 1.00 73.25 258 ALA A N 1
ATOM 1991 C CA . ALA A 1 258 ? 13.324 -10.270 -5.147 1.00 73.25 258 ALA A CA 1
ATOM 1992 C C . ALA A 1 258 ? 13.994 -11.265 -4.184 1.00 73.25 258 ALA A C 1
ATOM 1994 O O . ALA A 1 258 ? 14.725 -12.156 -4.615 1.00 73.25 258 ALA A O 1
ATOM 1995 N N . ASN A 1 259 ? 13.746 -11.122 -2.875 1.00 71.62 259 ASN A N 1
ATOM 1996 C CA . ASN A 1 259 ? 14.244 -12.031 -1.827 1.00 71.62 259 ASN A CA 1
ATOM 1997 C C . ASN A 1 259 ? 15.762 -12.294 -1.906 1.00 71.62 259 ASN A C 1
ATOM 1999 O O . ASN A 1 259 ? 16.199 -13.440 -1.870 1.00 71.62 259 ASN A O 1
ATOM 2003 N N . ALA A 1 260 ? 16.555 -11.229 -2.068 1.00 77.88 260 ALA A N 1
ATOM 2004 C CA . ALA A 1 260 ? 18.010 -11.299 -2.254 1.00 77.88 260 ALA A CA 1
ATOM 2005 C C . ALA A 1 260 ? 18.483 -12.074 -3.507 1.00 77.88 260 ALA A C 1
ATOM 2007 O O . ALA A 1 260 ? 19.626 -12.522 -3.557 1.00 77.88 260 ALA A O 1
ATOM 2008 N N . GLY A 1 261 ? 17.635 -12.203 -4.533 1.00 80.19 261 GLY A N 1
ATOM 2009 C CA . GLY A 1 261 ? 18.048 -12.685 -5.850 1.00 80.19 261 GLY A CA 1
ATOM 2010 C C . GLY A 1 261 ? 18.967 -11.712 -6.597 1.00 80.19 261 GLY A C 1
ATOM 2011 O O . GLY A 1 261 ? 19.108 -10.536 -6.249 1.00 80.19 261 GLY A O 1
ATOM 2012 N N . THR A 1 262 ? 19.604 -12.223 -7.644 1.00 90.31 262 THR A N 1
ATOM 2013 C CA . THR A 1 262 ? 20.634 -11.540 -8.432 1.00 90.31 262 THR A CA 1
ATOM 2014 C C . THR A 1 262 ? 20.067 -10.303 -9.141 1.00 90.31 262 THR A C 1
ATOM 2016 O O . THR A 1 262 ? 19.051 -10.420 -9.833 1.00 90.31 262 THR A O 1
ATOM 2019 N N . PRO A 1 263 ? 20.702 -9.117 -9.021 1.00 90.06 263 PRO A N 1
ATOM 2020 C CA . PRO A 1 263 ? 20.223 -7.896 -9.665 1.00 90.06 263 PRO A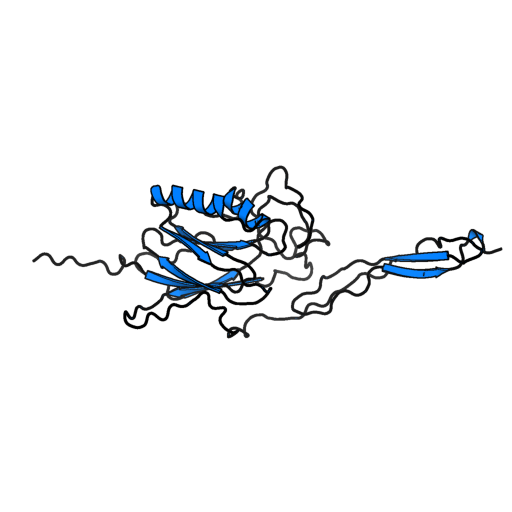 CA 1
ATOM 2021 C C . PRO A 1 263 ? 20.241 -7.996 -11.195 1.00 90.06 263 PRO A C 1
ATOM 2023 O O . PRO A 1 263 ? 20.972 -8.796 -11.779 1.00 90.06 263 PRO A O 1
ATOM 2026 N N . CYS A 1 264 ? 19.445 -7.156 -11.859 1.00 91.12 264 CYS A N 1
ATOM 2027 C CA . CYS A 1 264 ? 19.392 -7.144 -13.317 1.00 91.12 264 CYS A CA 1
ATOM 2028 C C . CYS A 1 264 ? 20.729 -6.716 -13.938 1.00 91.12 264 CYS A C 1
ATOM 2030 O O . CYS A 1 264 ? 21.307 -5.726 -13.485 1.00 91.12 264 CYS A O 1
ATOM 2032 N N . PRO A 1 265 ? 21.199 -7.409 -14.992 1.00 95.38 265 PRO A N 1
ATOM 2033 C CA . PRO A 1 265 ? 22.360 -6.971 -15.759 1.00 95.38 265 PRO A CA 1
ATOM 2034 C C . PRO A 1 265 ? 22.032 -5.711 -16.584 1.00 95.38 265 PRO A C 1
ATOM 2036 O O . PRO A 1 265 ? 20.881 -5.275 -16.637 1.00 95.38 265 PRO A O 1
ATOM 2039 N N . GLU A 1 266 ? 23.027 -5.143 -17.276 1.00 94.94 266 GLU A N 1
ATOM 2040 C CA . GLU A 1 266 ? 22.840 -3.958 -18.130 1.00 94.94 266 GLU A CA 1
ATOM 2041 C C . GLU A 1 266 ? 21.733 -4.167 -19.175 1.00 94.94 266 GLU A C 1
ATOM 2043 O O . GLU A 1 266 ? 21.628 -5.232 -19.794 1.00 94.94 266 GLU A O 1
ATOM 2048 N N . LEU A 1 267 ? 20.892 -3.149 -19.359 1.00 95.38 267 LEU A N 1
ATOM 2049 C CA . LEU A 1 267 ? 19.727 -3.193 -20.252 1.00 95.38 267 LEU A CA 1
ATOM 2050 C C . LEU A 1 267 ? 19.977 -2.521 -21.605 1.00 95.38 267 LEU A C 1
ATOM 2052 O O . LEU A 1 267 ? 19.171 -2.668 -22.523 1.00 95.38 267 LEU A O 1
ATOM 2056 N N . GLU A 1 268 ? 21.099 -1.824 -21.736 1.00 96.38 268 GLU A N 1
ATOM 2057 C CA . GLU A 1 268 ? 21.540 -1.156 -22.953 1.00 96.38 268 GLU A CA 1
ATOM 2058 C C . GLU A 1 268 ? 22.971 -1.585 -23.252 1.00 96.38 268 GLU A C 1
ATOM 2060 O O . GLU A 1 268 ? 23.783 -1.733 -22.344 1.00 96.38 268 GLU A O 1
ATOM 2065 N N . GLU A 1 269 ? 23.268 -1.810 -24.524 1.00 97.31 269 GLU A N 1
ATOM 2066 C CA . GLU A 1 269 ? 24.605 -2.153 -24.987 1.00 97.31 269 GLU A CA 1
ATOM 2067 C C . GLU A 1 269 ? 24.946 -1.294 -26.196 1.00 97.31 269 GLU A C 1
ATOM 2069 O O . GLU A 1 269 ? 24.125 -1.099 -27.100 1.00 97.31 269 GLU A O 1
ATOM 2074 N N . GLN A 1 270 ? 26.183 -0.810 -26.217 1.00 96.50 270 GLN A N 1
ATOM 2075 C CA . GLN A 1 270 ? 26.744 -0.052 -27.323 1.00 96.50 270 GLN A CA 1
ATOM 2076 C C . GLN A 1 270 ? 27.911 -0.816 -27.943 1.00 96.50 270 GLN A C 1
ATOM 2078 O O . GLN A 1 270 ? 28.700 -1.449 -27.243 1.00 96.50 270 GLN A O 1
ATOM 2083 N N . ALA A 1 271 ? 28.034 -0.738 -29.263 1.00 95.56 271 ALA A N 1
ATOM 2084 C CA . ALA A 1 271 ? 29.176 -1.280 -29.984 1.00 95.56 271 ALA A CA 1
ATOM 2085 C C . ALA A 1 271 ? 29.622 -0.318 -31.080 1.00 95.56 271 ALA A C 1
ATOM 2087 O O . ALA A 1 271 ? 28.799 0.339 -31.728 1.00 95.56 271 ALA A O 1
ATOM 2088 N N . GLU A 1 272 ? 30.930 -0.285 -31.317 1.00 94.62 272 GLU A N 1
ATOM 2089 C CA . GLU A 1 272 ? 31.507 0.399 -32.467 1.00 94.62 272 GLU A CA 1
ATOM 2090 C C . GLU A 1 272 ? 31.058 -0.265 -33.776 1.00 94.62 272 GLU A C 1
ATOM 2092 O O . GLU A 1 272 ? 30.825 -1.477 -33.862 1.00 94.62 272 GLU A O 1
ATOM 2097 N N . CYS A 1 273 ? 30.901 0.549 -34.813 1.00 92.75 273 CYS A N 1
ATOM 2098 C CA . CYS A 1 273 ? 30.473 0.117 -36.133 1.00 92.75 273 CYS A CA 1
ATOM 2099 C C . CYS A 1 273 ? 30.942 1.101 -37.212 1.00 92.75 273 CYS A C 1
ATOM 2101 O O . CYS A 1 273 ? 31.344 2.229 -36.934 1.00 92.75 273 CYS A O 1
ATOM 2103 N N . VAL A 1 274 ? 30.854 0.685 -38.475 1.00 90.00 274 VAL A N 1
ATOM 2104 C CA . VAL A 1 274 ? 31.073 1.568 -39.627 1.00 90.00 274 VAL A CA 1
ATOM 2105 C C . VAL A 1 274 ? 29.706 1.935 -40.208 1.00 90.00 274 VAL A C 1
ATOM 2107 O O . VAL A 1 274 ? 28.949 1.020 -40.551 1.00 90.00 274 VAL A O 1
ATOM 2110 N N . PRO A 1 275 ? 29.344 3.230 -40.310 1.00 89.81 275 PRO A N 1
ATOM 2111 C CA . PRO A 1 275 ? 28.069 3.618 -40.900 1.00 89.81 275 PRO A CA 1
ATOM 2112 C C . PRO A 1 275 ? 27.966 3.111 -42.338 1.00 89.81 275 PRO A C 1
ATOM 2114 O O . PRO A 1 275 ? 28.919 3.204 -43.109 1.00 89.81 275 PRO A O 1
ATOM 2117 N N . HIS A 1 276 ? 26.803 2.576 -42.712 1.00 80.44 276 HIS A N 1
ATOM 2118 C CA . HIS A 1 276 ? 26.610 1.933 -44.017 1.00 80.44 276 HIS A CA 1
ATOM 2119 C C . HIS A 1 276 ? 26.869 2.891 -45.195 1.00 80.44 276 HIS A C 1
ATOM 2121 O O . HIS A 1 276 ? 27.342 2.477 -46.245 1.00 80.44 276 HIS A O 1
ATOM 2127 N N . SER A 1 277 ? 26.647 4.196 -45.002 1.00 76.69 277 SER A N 1
ATOM 2128 C CA . SER A 1 277 ? 26.981 5.255 -45.967 1.00 76.69 277 SER A CA 1
ATOM 2129 C C . SER A 1 277 ? 28.483 5.413 -46.249 1.00 76.69 277 SER A C 1
ATOM 2131 O O . SER A 1 277 ? 28.855 6.102 -47.197 1.00 76.69 277 SER A O 1
ATOM 2133 N N . CYS A 1 278 ? 29.341 4.798 -45.436 1.00 79.19 278 CYS A N 1
ATOM 2134 C CA . CYS A 1 278 ? 30.796 4.872 -45.526 1.00 79.19 278 CYS A CA 1
ATOM 2135 C C . CYS A 1 278 ? 31.422 3.616 -46.151 1.00 79.19 278 CYS A C 1
ATOM 2137 O O . CYS A 1 278 ? 32.624 3.607 -46.402 1.00 79.19 278 CYS A O 1
ATOM 2139 N N . MET A 1 279 ? 30.633 2.561 -46.383 1.00 69.12 279 MET A N 1
ATOM 2140 C CA . MET A 1 279 ? 31.078 1.349 -47.068 1.00 69.12 279 MET A CA 1
ATOM 2141 C C . MET A 1 279 ? 30.986 1.595 -48.580 1.00 69.12 279 MET A C 1
ATOM 2143 O O . MET A 1 279 ? 29.917 1.454 -49.172 1.00 69.12 279 MET A O 1
ATOM 2147 N N . LYS A 1 280 ? 32.086 2.058 -49.178 1.00 62.34 280 LYS A N 1
ATOM 2148 C CA . LYS A 1 280 ? 32.285 2.132 -50.633 1.00 62.34 280 LYS A CA 1
ATOM 2149 C C . LYS A 1 280 ? 33.196 1.008 -51.092 1.00 62.34 280 LYS A C 1
ATOM 2151 O O . LYS A 1 280 ? 34.163 0.725 -50.352 1.00 62.34 280 LYS A O 1
#